Protein AF-A0A1S1WTJ5-F1 (afdb_monomer_lite)

Foldseek 3Di:
DDDDDQKDFDFDPPPDDTDGQWMFHDDPNHTDIHHNDDDDDPDDDDDPDDDDPPDDDDPDDDDPDDQAADPVRDRDDDCVPPPDPDDPDDDDDPDDDDPDDFDDDPPHGDDDDPPDPDPDDPPDDDPDDDDPDDFPKDKDKDKDWDAFWDAWDKDKDKDFAQAWAKKKKKKAWPAQDQFKWKDKPPDIDGHRRMDIDIDGDHHRDIMIIIMTGHTDGDGTMMMIIIMGTHDPPPDPPPPPPPDDDDDDDDDDDDDDDDDDDDDDDDDDDDDDDDDDDDDDDDDDDDDDDD

Radius of gyration: 43.59 Å; chains: 1; bounding box: 89×91×109 Å

Structure (mmCIF, N/CA/C/O backbone):
data_AF-A0A1S1WTJ5-F1
#
_entry.id   AF-A0A1S1WTJ5-F1
#
loop_
_atom_site.group_PDB
_atom_site.id
_atom_site.type_symbol
_atom_site.label_atom_id
_atom_site.label_alt_id
_atom_site.label_comp_id
_atom_site.label_asym_id
_atom_site.label_entity_id
_atom_site.label_seq_id
_atom_site.pdbx_PDB_ins_code
_atom_site.Cartn_x
_atom_site.Cartn_y
_atom_site.Cartn_z
_atom_site.occupancy
_atom_site.B_iso_or_equiv
_atom_site.auth_seq_id
_atom_site.auth_comp_id
_atom_site.auth_asym_id
_atom_site.auth_atom_id
_atom_site.pdbx_PDB_model_num
ATOM 1 N N . MET A 1 1 ? -40.807 13.792 55.317 1.00 52.91 1 MET A N 1
ATOM 2 C CA . MET A 1 1 ? -39.986 14.776 56.053 1.00 52.91 1 MET A CA 1
ATOM 3 C C . MET A 1 1 ? -38.545 14.623 55.588 1.00 52.91 1 MET A C 1
ATOM 5 O O . MET A 1 1 ? -38.101 13.482 55.536 1.00 52.91 1 MET A O 1
ATOM 9 N N . PRO A 1 2 ? -37.847 15.694 55.179 1.00 70.06 2 PRO A N 1
ATOM 10 C CA . PRO A 1 2 ? -36.419 15.623 54.869 1.00 70.06 2 PRO A CA 1
ATOM 11 C C . PRO A 1 2 ? -35.586 15.535 56.159 1.00 70.06 2 PRO A C 1
ATOM 13 O O . PRO A 1 2 ? -35.936 16.155 57.161 1.00 70.06 2 PRO A O 1
ATOM 16 N N . VAL A 1 3 ? -34.492 14.772 56.127 1.00 75.44 3 VAL A N 1
ATOM 17 C CA . VAL A 1 3 ? -33.479 14.714 57.195 1.00 75.44 3 VAL A CA 1
ATOM 18 C C . VAL A 1 3 ? -32.311 15.607 56.778 1.00 75.44 3 VAL A C 1
ATOM 20 O O . VAL A 1 3 ? -31.810 15.466 55.663 1.00 75.44 3 VAL A O 1
ATOM 23 N N . LEU A 1 4 ? -31.893 16.528 57.649 1.00 81.88 4 LEU A N 1
ATOM 24 C CA . LEU A 1 4 ? -30.728 17.392 57.442 1.00 81.88 4 LEU A CA 1
ATOM 25 C C . LEU A 1 4 ? -29.574 16.872 58.306 1.00 81.88 4 LEU A C 1
ATOM 27 O O . LEU A 1 4 ? -29.725 16.755 59.519 1.00 81.88 4 LEU A O 1
ATOM 31 N N . ALA A 1 5 ? -28.442 16.552 57.685 1.00 81.19 5 ALA A N 1
ATOM 32 C CA . ALA A 1 5 ? -27.238 16.097 58.371 1.00 81.19 5 ALA A CA 1
ATOM 33 C C . ALA A 1 5 ? -25.992 16.624 57.647 1.00 81.19 5 ALA A C 1
ATOM 35 O O . ALA A 1 5 ? -25.985 16.702 56.417 1.00 81.19 5 ALA A O 1
ATOM 36 N N . ASP A 1 6 ? -24.937 16.940 58.401 1.00 83.06 6 ASP A N 1
ATOM 37 C CA . ASP A 1 6 ? -23.637 17.343 57.840 1.00 83.06 6 ASP A CA 1
ATOM 38 C C . ASP A 1 6 ? -22.901 16.167 57.177 1.00 83.06 6 ASP A C 1
ATOM 40 O O . ASP A 1 6 ? -22.135 16.339 56.227 1.00 83.06 6 ASP A O 1
ATOM 44 N N . SER A 1 7 ? -23.150 14.952 57.668 1.00 85.69 7 SER A N 1
ATOM 45 C CA . SER A 1 7 ? -22.631 13.702 57.126 1.00 85.69 7 SER A CA 1
ATOM 46 C C . SER A 1 7 ? -23.661 12.601 57.347 1.00 85.69 7 SER A C 1
ATOM 48 O O . SER A 1 7 ? -24.168 12.435 58.458 1.00 85.69 7 SER A O 1
ATOM 50 N N . PHE A 1 8 ? -23.970 11.849 56.294 1.00 87.81 8 PHE A N 1
ATOM 51 C CA . PHE A 1 8 ? -24.779 10.638 56.382 1.00 87.81 8 PHE A CA 1
ATOM 52 C C . PHE A 1 8 ? -23.880 9.434 56.131 1.00 87.81 8 PHE A C 1
ATOM 54 O O . PHE A 1 8 ? -23.245 9.350 55.082 1.00 87.81 8 PHE A O 1
ATOM 61 N N . GLN A 1 9 ? -23.811 8.513 57.088 1.00 89.06 9 GLN A N 1
ATOM 62 C CA . GLN A 1 9 ? -22.938 7.344 57.033 1.00 89.06 9 GLN A CA 1
ATOM 63 C C . GLN A 1 9 ? -23.737 6.084 57.344 1.00 89.06 9 GLN A C 1
ATOM 65 O O . GLN A 1 9 ? -24.544 6.066 58.272 1.00 89.06 9 GLN A O 1
ATOM 70 N N . VAL A 1 10 ? -23.493 5.029 56.572 1.00 88.62 10 VAL A N 1
ATOM 71 C CA . VAL A 1 10 ? -24.046 3.693 56.807 1.00 88.62 10 VAL A CA 1
ATOM 72 C C . VAL A 1 10 ? -22.875 2.746 57.017 1.00 88.62 10 VAL A C 1
ATOM 74 O O . VAL A 1 10 ? -22.011 2.628 56.149 1.00 88.62 10 VAL A O 1
ATOM 77 N N . ALA A 1 11 ? -22.843 2.090 58.172 1.00 87.06 11 ALA A N 1
ATOM 78 C CA . ALA A 1 11 ? -21.857 1.074 58.519 1.00 87.06 11 ALA A CA 1
ATOM 79 C C . ALA A 1 11 ? -22.555 -0.277 58.701 1.00 87.06 11 ALA A C 1
ATOM 81 O O . ALA A 1 11 ? -23.713 -0.332 59.125 1.00 87.06 11 ALA A O 1
ATOM 82 N N . LEU A 1 12 ? -21.859 -1.363 58.370 1.00 83.75 12 LEU A N 1
ATOM 83 C CA . LEU A 1 12 ? -22.356 -2.708 58.638 1.00 83.75 12 LEU A CA 1
ATOM 84 C C . LEU A 1 12 ? -22.110 -3.053 60.116 1.00 83.75 12 LEU A C 1
ATOM 86 O O . LEU A 1 12 ? -21.080 -2.664 60.664 1.00 83.75 12 LEU A O 1
ATOM 90 N N . PRO A 1 13 ? -23.031 -3.768 60.780 1.00 74.00 13 PRO A N 1
ATOM 91 C CA . PRO A 1 13 ? -22.809 -4.241 62.139 1.00 74.00 13 PRO A CA 1
ATOM 92 C C . PRO A 1 13 ? -21.797 -5.396 62.114 1.00 74.00 13 PRO A C 1
ATOM 94 O O . PRO A 1 13 ? -22.169 -6.548 61.907 1.00 74.00 13 PRO A O 1
ATOM 97 N N . ASP A 1 14 ? -20.515 -5.085 62.291 1.00 69.19 14 ASP A N 1
ATOM 98 C CA . ASP A 1 14 ? -19.400 -6.044 62.241 1.00 69.19 14 ASP A CA 1
ATOM 99 C C . ASP A 1 14 ? -18.704 -6.262 63.603 1.00 69.19 14 ASP A C 1
ATOM 101 O O . ASP A 1 14 ? -17.763 -7.049 63.701 1.00 69.19 14 ASP A O 1
ATOM 105 N N . GLY A 1 15 ? -19.185 -5.617 64.673 1.00 65.44 15 GLY A N 1
ATOM 106 C CA . GLY A 1 15 ? -18.628 -5.718 66.023 1.00 65.44 15 GLY A CA 1
ATOM 107 C C . GLY A 1 15 ? -18.252 -4.356 66.603 1.00 65.44 15 GLY A C 1
ATOM 108 O O . GLY A 1 15 ? -18.968 -3.376 66.422 1.00 65.44 15 GLY A O 1
ATOM 109 N N . THR A 1 16 ? -17.155 -4.292 67.362 1.00 63.38 16 THR A N 1
ATOM 110 C CA . THR A 1 16 ? -16.832 -3.159 68.250 1.00 63.38 16 THR A CA 1
ATOM 111 C C . THR A 1 16 ? -16.297 -1.900 67.552 1.00 63.38 16 THR A C 1
ATOM 113 O O . THR A 1 16 ? -16.107 -0.906 68.243 1.00 63.38 16 THR A O 1
ATOM 116 N N . ASN A 1 17 ? -16.068 -1.901 66.229 1.00 72.62 17 ASN A N 1
ATOM 117 C CA . ASN A 1 17 ? -15.549 -0.744 65.473 1.00 72.62 17 ASN A CA 1
ATOM 118 C C . ASN A 1 17 ? -16.113 -0.662 64.033 1.00 72.62 17 ASN A C 1
ATOM 120 O O . ASN A 1 17 ? -15.351 -0.792 63.070 1.00 72.62 17 ASN A O 1
ATOM 124 N N . PRO A 1 18 ? -17.426 -0.429 63.869 1.00 71.88 18 PRO A N 1
ATOM 125 C CA . PRO A 1 18 ? -18.066 -0.405 62.560 1.00 71.88 18 PRO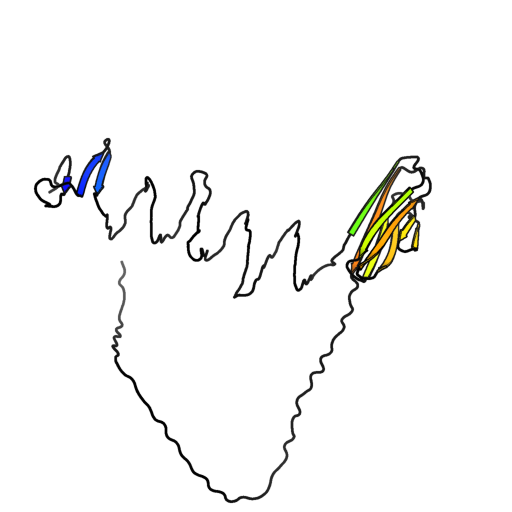 A CA 1
ATOM 126 C C . PRO A 1 18 ? -17.538 0.740 61.689 1.00 71.88 18 PRO A C 1
ATOM 128 O O . PRO A 1 18 ? -17.594 1.915 62.062 1.00 71.88 18 PRO A O 1
ATOM 131 N N . LYS A 1 19 ? -17.025 0.393 60.503 1.00 83.69 19 LYS A N 1
ATOM 132 C CA . LYS A 1 19 ? -16.558 1.355 59.494 1.00 83.69 19 LYS A CA 1
ATOM 133 C C . LYS A 1 19 ? -17.683 1.709 58.511 1.00 83.69 19 LYS A C 1
ATOM 135 O O . LYS A 1 19 ? -18.398 0.809 58.065 1.00 83.69 19 LYS A O 1
ATOM 140 N N . PRO A 1 20 ? -17.850 2.991 58.131 1.00 85.94 20 PRO A N 1
ATOM 141 C CA . PRO A 1 20 ? -18.819 3.371 57.107 1.00 85.94 20 PRO A CA 1
ATOM 142 C C . PRO A 1 20 ? -18.480 2.740 55.752 1.00 85.94 20 PRO A C 1
ATOM 144 O O . PRO A 1 20 ? -17.417 3.006 55.201 1.00 85.94 20 PRO A O 1
ATOM 147 N N . VAL A 1 21 ? -19.406 1.961 55.193 1.00 89.88 21 VAL A N 1
ATOM 148 C CA . VAL A 1 21 ? -19.303 1.395 53.833 1.00 89.88 21 VAL A CA 1
ATOM 149 C C . VAL A 1 21 ? -19.923 2.309 52.777 1.00 89.88 21 VAL A C 1
ATOM 151 O O . VAL A 1 21 ? -19.621 2.206 51.591 1.00 89.88 21 VAL A O 1
ATOM 154 N N . PHE A 1 22 ? -20.783 3.232 53.211 1.00 92.19 22 PHE A N 1
ATOM 155 C CA . PHE A 1 22 ? -21.378 4.274 52.387 1.00 92.19 22 PHE A CA 1
ATOM 156 C C . PHE A 1 22 ? -21.375 5.590 53.158 1.00 92.19 22 PHE A C 1
ATOM 158 O O . PHE A 1 22 ? -21.746 5.631 54.334 1.00 92.19 22 PHE A O 1
ATOM 165 N N . SER A 1 23 ? -20.980 6.675 52.499 1.00 92.56 23 SER A N 1
ATOM 166 C CA . SER A 1 23 ? -21.016 8.012 53.087 1.00 92.56 23 SER A CA 1
ATOM 167 C C . SER A 1 23 ? -21.455 9.065 52.081 1.00 92.56 23 SER A C 1
ATOM 169 O O . SER A 1 23 ? -21.086 9.008 50.912 1.00 92.56 23 SER A O 1
ATOM 171 N N . VAL A 1 24 ? -22.220 10.048 52.551 1.00 92.38 24 VAL A N 1
ATOM 172 C CA . VAL A 1 24 ? -22.539 11.284 51.832 1.00 92.38 24 VAL A CA 1
ATOM 173 C C . VAL A 1 24 ? -22.050 12.443 52.688 1.00 92.38 24 VAL A C 1
ATOM 175 O O . VAL A 1 24 ? -22.527 12.637 53.806 1.00 92.38 24 VAL A O 1
ATOM 178 N N . THR A 1 25 ? -21.068 13.187 52.185 1.00 92.00 25 THR A N 1
ATOM 179 C CA . THR A 1 25 ? -20.398 14.272 52.919 1.00 92.00 25 THR A CA 1
ATOM 180 C C . THR A 1 25 ? -19.871 15.342 51.953 1.00 92.00 25 THR A C 1
ATOM 182 O O . THR A 1 25 ? -20.251 15.368 50.781 1.00 92.00 25 THR A O 1
ATOM 185 N N . ARG A 1 26 ? -19.002 16.245 52.419 1.00 90.19 26 ARG A N 1
ATOM 186 C CA . ARG A 1 26 ? -18.234 17.165 51.575 1.00 90.19 26 ARG A CA 1
ATOM 187 C C . ARG A 1 26 ? -16.745 16.835 51.639 1.00 90.19 26 ARG A C 1
ATOM 189 O O . ARG A 1 26 ? -16.173 16.790 52.720 1.00 90.19 26 ARG A O 1
ATOM 196 N N . ILE A 1 27 ? -16.104 16.690 50.483 1.00 83.25 27 ILE A N 1
ATOM 197 C CA . ILE A 1 27 ? -14.647 16.568 50.347 1.00 83.25 27 ILE A CA 1
ATOM 198 C C . ILE A 1 27 ? -14.151 17.840 49.664 1.00 83.25 27 ILE A C 1
ATOM 200 O O . ILE A 1 27 ? -14.604 18.175 48.571 1.00 83.25 27 ILE A O 1
ATOM 204 N N . ASN A 1 28 ? -13.254 18.585 50.318 1.00 86.25 28 ASN A N 1
ATOM 205 C CA . ASN A 1 28 ? -12.735 19.867 49.818 1.00 86.25 28 ASN A CA 1
ATOM 206 C C . ASN A 1 28 ? -13.849 20.856 49.407 1.00 86.25 28 ASN A C 1
ATOM 208 O O . ASN A 1 28 ? -13.779 21.513 48.370 1.00 86.25 28 ASN A O 1
ATOM 212 N N . GLY A 1 29 ? -14.924 20.918 50.203 1.00 88.06 29 GLY A N 1
ATOM 213 C CA . GLY A 1 29 ? -16.081 21.786 49.955 1.00 88.06 29 GLY A CA 1
ATOM 214 C C . GLY A 1 29 ? -17.057 21.293 48.877 1.00 88.06 29 GLY A C 1
ATOM 215 O O . GLY A 1 29 ? -18.101 21.915 48.695 1.00 88.06 29 GLY A O 1
ATOM 216 N N . GLN A 1 30 ? -16.773 20.176 48.200 1.00 89.38 30 GLN A N 1
ATOM 217 C CA . GLN A 1 30 ? -17.641 19.587 47.176 1.00 89.38 30 GLN A CA 1
ATOM 218 C C . GLN A 1 30 ? -18.440 18.408 47.744 1.00 89.38 30 GLN A C 1
ATOM 220 O O . GLN A 1 30 ? -17.850 17.578 48.436 1.00 89.38 30 GLN A O 1
ATOM 225 N N . PRO A 1 31 ? -19.751 18.287 47.462 1.00 90.69 31 PRO A N 1
ATOM 226 C CA . PRO A 1 31 ? -20.519 17.096 47.813 1.00 90.69 31 PRO A CA 1
ATOM 227 C C . PRO A 1 31 ? -19.869 15.836 47.237 1.00 90.69 31 PRO A C 1
ATOM 229 O O . PRO A 1 31 ? -19.513 15.800 46.059 1.00 90.69 31 PRO A O 1
ATOM 232 N N . ALA A 1 32 ? -19.729 14.809 48.065 1.00 92.00 32 ALA A N 1
ATOM 233 C CA . ALA A 1 32 ? -19.081 13.562 47.705 1.00 92.00 32 ALA A CA 1
ATOM 234 C C . ALA A 1 32 ? -19.858 12.369 48.258 1.00 92.00 32 ALA A C 1
ATOM 236 O O . ALA A 1 32 ? -20.419 12.429 49.356 1.00 92.00 32 ALA A O 1
ATOM 237 N N . VAL A 1 33 ? -19.847 11.286 47.485 1.00 92.56 33 VAL A N 1
ATOM 238 C CA . VAL A 1 33 ? -20.348 9.977 47.895 1.00 92.56 33 VAL A CA 1
ATOM 239 C C . VAL A 1 33 ? -19.169 9.014 47.915 1.00 92.56 33 VAL A C 1
ATOM 241 O O . VAL A 1 33 ? -18.490 8.861 46.901 1.00 92.56 33 VAL A O 1
ATOM 244 N N . GLY A 1 34 ? -18.915 8.398 49.066 1.00 92.06 34 GLY A N 1
ATOM 245 C CA . GLY A 1 34 ? -17.906 7.355 49.228 1.00 92.06 34 GLY A CA 1
ATOM 246 C C . GLY A 1 34 ? -18.566 5.986 49.332 1.00 92.06 34 GLY A C 1
ATOM 247 O O . GLY A 1 34 ? -19.536 5.839 50.074 1.00 92.06 34 GLY A O 1
ATOM 248 N N . VAL A 1 35 ? -18.030 5.003 48.609 1.00 93.31 35 VAL A N 1
ATOM 249 C CA . VAL A 1 35 ? -18.425 3.591 48.687 1.00 93.31 35 VAL A CA 1
ATOM 250 C C . VAL A 1 35 ? -17.163 2.777 48.952 1.00 93.31 35 VAL A C 1
ATOM 252 O O . VAL A 1 35 ? -16.249 2.793 48.130 1.00 93.31 35 VAL A O 1
ATOM 255 N N . ASP A 1 36 ? -17.106 2.093 50.091 1.00 90.88 36 ASP A N 1
ATOM 256 C CA . ASP A 1 36 ? -16.046 1.132 50.416 1.00 90.88 36 ASP A CA 1
ATOM 257 C C . ASP A 1 36 ? -16.534 -0.271 50.038 1.00 90.88 36 ASP A C 1
ATOM 259 O O . ASP A 1 36 ? -17.119 -0.999 50.843 1.00 90.88 36 ASP A O 1
ATOM 263 N N . GLY A 1 37 ? -16.425 -0.588 48.746 1.00 87.94 37 GLY A N 1
ATOM 264 C CA . GLY A 1 37 ? -16.935 -1.826 48.167 1.00 87.94 37 GLY A CA 1
ATOM 265 C C . GLY A 1 37 ? -17.381 -1.672 46.714 1.00 87.94 37 GLY A C 1
ATOM 266 O O . GLY A 1 37 ? -16.955 -0.773 45.992 1.00 87.94 37 GLY A O 1
ATOM 267 N N . SER A 1 38 ? -18.251 -2.581 46.273 1.00 91.69 38 SER A N 1
ATOM 268 C CA . SER A 1 38 ? -18.794 -2.569 44.911 1.00 91.69 38 SER A CA 1
ATOM 269 C C . SER A 1 38 ? -20.001 -1.638 44.790 1.00 91.69 38 SER A C 1
ATOM 271 O O . SER A 1 38 ? -20.918 -1.690 45.607 1.00 91.69 38 SER A O 1
ATOM 273 N N . LEU A 1 39 ? -20.045 -0.845 43.718 1.00 91.19 39 LEU A N 1
ATOM 274 C CA . LEU A 1 39 ? -21.250 -0.137 43.293 1.00 91.19 39 LEU A CA 1
ATOM 275 C C . LEU A 1 39 ? -22.006 -0.996 42.275 1.00 91.19 39 LEU A C 1
ATOM 277 O O . LEU A 1 39 ? -21.506 -1.245 41.181 1.00 91.19 39 LEU A O 1
ATOM 281 N N . ILE A 1 40 ? -23.227 -1.407 42.615 1.00 92.50 40 ILE A N 1
ATOM 282 C CA . ILE A 1 40 ? -24.152 -2.056 41.680 1.00 92.50 40 ILE A CA 1
ATOM 283 C C . ILE A 1 40 ? -25.225 -1.033 41.316 1.00 92.50 40 ILE A C 1
ATOM 285 O O . ILE A 1 40 ? -25.930 -0.535 42.191 1.00 92.50 40 ILE A O 1
ATOM 289 N N . ALA A 1 41 ? -25.350 -0.719 40.029 1.00 91.00 41 ALA A N 1
ATOM 290 C CA . ALA A 1 41 ? -26.376 0.182 39.521 1.00 91.00 41 ALA A CA 1
ATOM 291 C C . ALA A 1 41 ? -27.247 -0.547 38.495 1.00 91.00 41 ALA A C 1
ATOM 293 O O . ALA A 1 41 ? -26.795 -0.847 37.392 1.00 91.00 41 ALA A O 1
ATOM 294 N N . ASP A 1 42 ? -28.504 -0.804 38.856 1.00 93.12 42 ASP A N 1
ATOM 295 C CA . ASP A 1 42 ? -29.537 -1.325 37.953 1.00 93.12 42 ASP A CA 1
ATOM 296 C C . ASP A 1 42 ? -30.313 -0.154 37.327 1.00 93.12 42 ASP A C 1
ATOM 298 O O . ASP A 1 42 ? -31.468 0.130 37.644 1.00 93.12 42 ASP A O 1
ATOM 302 N N . GLY A 1 43 ? -29.599 0.647 36.537 1.00 89.88 43 GLY A N 1
ATOM 303 C CA . GLY A 1 43 ? -30.112 1.889 35.971 1.00 89.88 43 GLY A CA 1
ATOM 304 C C . GLY A 1 43 ? -29.021 2.729 35.315 1.00 89.88 43 GLY A C 1
ATOM 305 O O . GLY A 1 43 ? -27.927 2.252 35.018 1.00 89.88 43 GLY A O 1
ATOM 306 N N . THR A 1 44 ? -29.316 4.005 35.076 1.00 91.00 44 THR A N 1
ATOM 307 C CA . THR A 1 44 ? -28.383 4.915 34.400 1.00 91.00 44 THR A CA 1
ATOM 308 C C . THR A 1 44 ? -27.515 5.663 35.407 1.00 91.00 44 THR A C 1
ATOM 310 O O . THR A 1 44 ? -28.031 6.401 36.244 1.00 91.00 44 THR A O 1
ATOM 313 N N . ILE A 1 45 ? -26.194 5.569 35.258 1.00 91.19 45 ILE A N 1
ATOM 314 C CA . ILE A 1 45 ? -25.245 6.508 35.870 1.00 91.19 45 ILE A CA 1
ATOM 315 C C . ILE A 1 45 ? -24.916 7.583 34.830 1.00 91.19 45 ILE A C 1
ATOM 317 O O . ILE A 1 45 ? -24.462 7.268 33.731 1.00 91.19 45 ILE A O 1
ATOM 321 N N . VAL A 1 46 ? -25.135 8.857 35.162 1.00 90.56 46 VAL A N 1
ATOM 322 C CA . VAL A 1 46 ? -24.802 9.993 34.289 1.00 90.56 46 VAL A CA 1
ATOM 323 C C . VAL A 1 46 ? -23.725 10.836 34.957 1.00 90.56 46 VAL A C 1
ATOM 325 O O . VAL A 1 46 ? -23.894 11.299 36.082 1.00 90.56 46 VAL A O 1
ATOM 328 N N . GLY A 1 47 ? -22.622 11.069 34.252 1.00 89.19 47 GLY A N 1
ATOM 329 C CA . GLY A 1 47 ? -21.519 11.896 34.728 1.00 89.19 47 GLY A CA 1
ATOM 330 C C . GLY A 1 47 ? -20.791 12.570 33.572 1.00 89.19 47 GLY A C 1
ATOM 331 O O . GLY A 1 47 ? -20.866 12.126 32.430 1.00 89.19 47 GLY A O 1
ATOM 332 N N . ARG A 1 48 ? -20.080 13.665 33.863 1.00 91.88 48 ARG A N 1
ATOM 333 C CA . ARG A 1 48 ? -19.268 14.373 32.855 1.00 91.88 48 ARG A CA 1
ATOM 334 C C . ARG A 1 48 ? -17.925 13.694 32.603 1.00 91.88 48 ARG A C 1
ATOM 336 O O . ARG A 1 48 ? -17.384 13.802 31.509 1.00 91.88 48 ARG A O 1
ATOM 343 N N . ARG A 1 49 ? -17.352 13.076 33.637 1.00 88.81 49 ARG A N 1
ATOM 344 C CA . ARG A 1 49 ? -16.022 12.463 33.615 1.00 88.81 49 ARG A CA 1
ATOM 345 C C . ARG A 1 49 ? -16.001 11.270 34.557 1.00 88.81 49 ARG A C 1
ATOM 347 O O . ARG A 1 49 ? -16.525 11.362 35.663 1.00 88.81 49 ARG A O 1
ATOM 354 N N . VAL A 1 50 ? -15.343 10.207 34.118 1.00 88.31 50 VAL A N 1
ATOM 355 C CA . VAL A 1 50 ? -14.879 9.107 34.963 1.00 88.31 50 VAL A CA 1
ATOM 356 C C . VAL A 1 50 ? -13.359 9.170 34.914 1.00 88.31 50 VAL A C 1
ATOM 358 O O . VAL A 1 50 ? -12.787 9.270 33.830 1.00 88.31 50 VAL A O 1
ATOM 361 N N . ILE A 1 51 ? -12.718 9.212 36.076 1.00 87.62 51 ILE A N 1
ATOM 362 C CA . ILE A 1 51 ? -11.263 9.297 36.202 1.00 87.62 51 ILE A CA 1
ATOM 363 C C . ILE A 1 51 ? -10.848 8.122 37.077 1.00 87.62 51 ILE A C 1
ATOM 365 O O . ILE A 1 51 ? -11.299 8.028 38.216 1.00 87.62 51 ILE A O 1
ATOM 369 N N . ALA A 1 52 ? -10.022 7.235 36.534 1.00 87.56 52 ALA A N 1
ATOM 370 C CA . ALA A 1 52 ? -9.350 6.185 37.287 1.00 87.56 52 ALA A CA 1
ATOM 371 C C . ALA A 1 52 ? -7.882 6.585 37.473 1.00 87.56 52 ALA A C 1
ATOM 373 O O . ALA A 1 52 ? -7.309 7.205 36.578 1.00 87.56 52 ALA A O 1
ATOM 374 N N . LEU A 1 53 ? -7.301 6.271 38.634 1.00 86.50 53 LEU A N 1
ATOM 375 C CA . LEU A 1 53 ? -5.891 6.567 38.916 1.00 86.50 53 LEU A CA 1
ATOM 376 C C . LEU A 1 53 ? -4.959 5.656 38.114 1.00 86.50 53 LEU A C 1
ATOM 378 O O . LEU A 1 53 ? -4.009 6.150 37.517 1.00 86.50 53 LEU A O 1
ATOM 382 N N . ASP A 1 54 ? -5.285 4.363 38.054 1.00 88.38 54 ASP A N 1
ATOM 383 C CA . ASP A 1 54 ? -4.444 3.365 37.391 1.00 88.38 54 ASP A CA 1
ATOM 384 C C . ASP A 1 54 ? -5.078 2.860 36.091 1.00 88.38 54 ASP A C 1
ATOM 386 O O . ASP A 1 54 ? -4.536 3.050 35.005 1.00 88.38 54 ASP A O 1
ATOM 390 N N . SER A 1 55 ? -6.246 2.216 36.174 1.00 87.56 55 SER A N 1
ATOM 391 C CA . SER A 1 55 ? -6.905 1.620 35.008 1.00 87.56 55 SER A CA 1
ATOM 392 C C . SER A 1 55 ? -8.415 1.472 35.193 1.00 87.56 55 SER A C 1
ATOM 394 O O . SER A 1 55 ? -8.939 1.524 36.306 1.00 87.56 55 SER A O 1
ATOM 396 N N . ILE A 1 56 ? -9.118 1.299 34.072 1.00 88.94 56 ILE A N 1
ATOM 397 C CA . ILE A 1 56 ? -10.501 0.821 34.031 1.00 88.94 56 ILE A CA 1
ATOM 398 C C . ILE A 1 56 ? -10.454 -0.558 33.381 1.00 88.94 56 ILE A C 1
ATOM 400 O O . ILE A 1 56 ? -10.222 -0.654 32.176 1.00 88.94 56 ILE A O 1
ATOM 404 N N . ASP A 1 57 ? -10.677 -1.605 34.170 1.00 88.88 57 ASP A N 1
ATOM 405 C CA . ASP A 1 57 ? -10.902 -2.952 33.651 1.00 88.88 57 ASP A CA 1
ATOM 406 C C . ASP A 1 57 ? -12.400 -3.140 33.393 1.00 88.88 57 ASP A C 1
ATOM 408 O O . ASP A 1 57 ? -13.237 -2.979 34.286 1.00 88.88 57 ASP A O 1
ATOM 412 N N . ALA A 1 58 ? -12.747 -3.424 32.143 1.00 86.00 58 ALA A N 1
ATOM 413 C CA . ALA A 1 58 ? -14.118 -3.632 31.719 1.00 86.00 58 ALA A CA 1
ATOM 414 C C . ALA A 1 58 ? -14.191 -4.870 30.830 1.00 86.00 58 ALA A C 1
ATOM 416 O O . ALA A 1 58 ? -13.679 -4.873 29.712 1.00 86.00 58 ALA A O 1
ATOM 417 N N . GLY A 1 59 ? -14.925 -5.892 31.284 1.00 84.75 59 GLY A N 1
ATOM 418 C CA . GLY A 1 59 ? -15.157 -7.098 30.484 1.00 84.75 59 GLY A CA 1
ATOM 419 C C . GLY A 1 59 ? -15.895 -6.820 29.166 1.00 84.75 59 GLY A C 1
ATOM 420 O O . GLY A 1 59 ? -15.685 -7.523 28.180 1.00 84.75 59 GLY A O 1
ATOM 421 N N . GLN A 1 60 ? -16.746 -5.785 29.120 1.00 87.00 60 GLN A N 1
ATOM 422 C CA . GLN A 1 60 ? -17.406 -5.334 27.893 1.00 87.00 60 GLN A CA 1
ATOM 423 C C . GLN A 1 60 ? -17.807 -3.854 27.971 1.00 87.00 60 GLN A C 1
ATOM 425 O O . GLN A 1 60 ? -18.449 -3.424 28.926 1.00 87.00 60 GLN A O 1
ATOM 430 N N . ILE A 1 61 ? -17.522 -3.093 26.908 1.00 89.06 61 ILE A N 1
ATOM 431 C CA . ILE A 1 61 ? -18.068 -1.747 26.680 1.00 89.06 61 ILE A CA 1
ATOM 432 C C . ILE A 1 61 ? -18.984 -1.813 25.455 1.00 89.06 61 ILE A C 1
ATOM 434 O O . ILE A 1 61 ? -18.516 -1.960 24.327 1.00 89.06 61 ILE A O 1
ATOM 438 N N . ASN A 1 62 ? -20.298 -1.709 25.660 1.00 88.88 62 ASN A N 1
ATOM 439 C CA . ASN A 1 62 ? -21.275 -1.649 24.572 1.00 88.88 62 ASN A CA 1
ATOM 440 C C . ASN A 1 62 ? -21.714 -0.196 24.358 1.00 88.88 62 ASN A C 1
ATOM 442 O O . ASN A 1 62 ? -22.494 0.347 25.139 1.00 88.88 62 ASN A O 1
ATOM 446 N N . SER A 1 63 ? -21.190 0.439 23.310 1.00 86.75 63 SER A N 1
ATOM 447 C CA . SER A 1 63 ? -21.473 1.837 22.992 1.00 86.75 63 SER A CA 1
ATOM 448 C C . SER A 1 63 ? -21.897 2.017 21.535 1.00 86.75 63 SER A C 1
ATOM 450 O O . SER A 1 63 ? -21.425 1.313 20.646 1.00 86.75 63 SER A O 1
ATOM 452 N N . ARG A 1 64 ? -22.748 3.022 21.276 1.00 87.50 64 ARG A N 1
ATOM 453 C CA . ARG A 1 64 ? -23.039 3.510 19.913 1.00 87.50 64 ARG A CA 1
ATOM 454 C C . ARG A 1 64 ? -21.886 4.327 19.321 1.00 87.50 64 ARG A C 1
ATOM 456 O O . ARG A 1 64 ? -21.793 4.446 18.105 1.00 87.50 64 ARG A O 1
ATOM 463 N N . GLY A 1 65 ? -21.038 4.899 20.174 1.00 83.38 65 GLY A N 1
ATOM 464 C CA . GLY A 1 65 ? -19.870 5.682 19.788 1.00 83.38 65 GLY A CA 1
ATOM 465 C C . GLY A 1 65 ? -18.796 5.601 20.866 1.00 83.38 65 GLY A C 1
ATOM 466 O O . GLY A 1 65 ? -19.056 5.876 22.036 1.00 83.38 65 GLY A O 1
ATOM 467 N N . LEU A 1 66 ? -17.591 5.199 20.483 1.00 87.69 66 LEU A N 1
ATOM 468 C CA . LEU A 1 66 ? -16.447 5.107 21.378 1.00 87.69 66 LEU A CA 1
ATOM 469 C C . LEU A 1 66 ? -15.265 5.804 20.714 1.00 87.69 66 LEU A C 1
ATOM 471 O O . LEU A 1 66 ? -14.887 5.461 19.597 1.00 87.69 66 LEU A O 1
ATOM 475 N N . THR A 1 67 ? -14.696 6.779 21.414 1.00 84.94 67 THR A N 1
ATOM 476 C CA . THR A 1 67 ? -13.482 7.473 20.991 1.00 84.94 67 THR A CA 1
ATOM 477 C C . THR A 1 67 ? -12.404 7.170 22.016 1.00 84.94 67 THR A C 1
ATOM 479 O O . THR A 1 67 ? -12.500 7.628 23.151 1.00 84.94 67 THR A O 1
ATOM 482 N N . ILE A 1 68 ? -11.395 6.400 21.617 1.00 87.00 68 ILE A N 1
ATOM 483 C CA . ILE A 1 68 ? -10.210 6.111 22.431 1.00 87.00 68 ILE A CA 1
ATOM 484 C C . ILE A 1 68 ? -9.081 6.962 21.876 1.00 87.00 68 ILE A C 1
ATOM 486 O O . ILE A 1 68 ? -8.784 6.879 20.686 1.00 87.00 68 ILE A O 1
ATOM 490 N N . ARG A 1 69 ? -8.497 7.813 22.714 1.00 85.62 69 ARG A N 1
ATOM 491 C CA . ARG A 1 69 ? -7.359 8.654 22.351 1.00 85.62 69 ARG A CA 1
ATOM 492 C C . ARG A 1 69 ? -6.418 8.774 23.534 1.00 85.62 69 ARG A C 1
ATOM 494 O O . ARG A 1 69 ? -6.878 8.825 24.673 1.00 85.62 69 ARG A O 1
ATOM 501 N N . ASP A 1 70 ? -5.131 8.857 23.248 1.00 84.12 70 ASP A N 1
ATOM 502 C CA . ASP A 1 70 ? -4.149 9.336 24.209 1.00 84.12 70 ASP A CA 1
ATOM 503 C C . ASP A 1 70 ? -4.214 10.872 24.349 1.00 84.12 70 ASP A C 1
ATOM 505 O O . ASP A 1 70 ? -5.037 11.555 23.727 1.00 84.12 70 ASP A O 1
ATOM 509 N N . GLN A 1 71 ? -3.330 11.434 25.175 1.00 80.31 71 GLN A N 1
ATOM 510 C CA . GLN A 1 71 ? -3.238 12.880 25.390 1.00 80.31 71 GLN A CA 1
ATOM 511 C C . GLN A 1 71 ? -2.822 13.659 24.127 1.00 80.31 71 GLN A C 1
ATOM 513 O O . GLN A 1 71 ? -3.168 14.833 23.998 1.00 80.31 71 GLN A O 1
ATOM 518 N N . ALA A 1 72 ? -2.113 13.018 23.194 1.00 83.44 72 ALA A N 1
ATOM 519 C CA . ALA A 1 72 ? -1.716 13.600 21.914 1.00 83.44 72 ALA A CA 1
ATOM 520 C C . ALA A 1 72 ? -2.828 13.512 20.849 1.00 83.44 72 ALA A C 1
ATOM 522 O O . ALA A 1 72 ? -2.704 14.097 19.774 1.00 83.44 72 ALA A O 1
ATOM 523 N N . GLY A 1 73 ? -3.933 12.817 21.142 1.00 79.38 73 GLY A N 1
ATOM 524 C CA . GLY A 1 73 ? -5.053 12.614 20.228 1.00 79.38 73 GLY A CA 1
ATOM 525 C C . GLY A 1 73 ? -4.923 11.375 19.336 1.00 79.38 73 GLY A C 1
ATOM 526 O O . GLY A 1 73 ? -5.808 11.149 18.506 1.00 79.38 73 GLY A O 1
ATOM 527 N N . SER A 1 74 ? -3.875 10.567 19.515 1.00 78.81 74 SER A N 1
ATOM 528 C CA . SER A 1 74 ? -3.661 9.324 18.774 1.00 78.81 74 SER A CA 1
ATOM 529 C C . SER A 1 74 ? -4.558 8.221 19.316 1.00 78.81 74 SER A C 1
ATOM 531 O O . SER A 1 74 ? -4.743 8.080 20.524 1.00 78.81 74 SER A O 1
ATOM 533 N N . VAL A 1 75 ? -5.112 7.405 18.423 1.00 76.06 75 VAL A N 1
ATOM 534 C CA . VAL A 1 75 ? -5.863 6.209 18.816 1.00 76.06 75 VAL A CA 1
ATOM 535 C C . VAL A 1 75 ? -4.857 5.105 19.128 1.00 76.06 75 VAL A C 1
ATOM 537 O O . VAL A 1 75 ? -4.350 4.458 18.216 1.00 76.06 75 VAL A O 1
ATOM 540 N N . VAL A 1 76 ? -4.555 4.900 20.409 1.00 71.06 76 VAL A N 1
ATOM 541 C CA . VAL A 1 76 ? -3.696 3.803 20.869 1.00 71.06 76 VAL A CA 1
ATOM 542 C C . VAL A 1 76 ? -4.596 2.684 21.378 1.00 71.06 76 VAL A C 1
ATOM 544 O O . VAL A 1 76 ? -5.242 2.816 22.415 1.00 71.06 76 VAL A O 1
ATOM 547 N N . VAL A 1 77 ? -4.679 1.598 20.615 1.00 77.38 77 VAL A N 1
ATOM 548 C CA . VAL A 1 77 ? -5.344 0.362 21.035 1.00 77.38 77 VAL A CA 1
ATOM 549 C C . VAL A 1 77 ? -4.338 -0.762 20.856 1.00 77.38 77 VAL A C 1
ATOM 551 O O . VAL A 1 77 ? -4.046 -1.151 19.727 1.00 77.38 77 VAL A O 1
ATOM 554 N N . ASP A 1 78 ? -3.801 -1.262 21.964 1.00 75.69 78 ASP A N 1
ATOM 555 C CA . ASP A 1 78 ? -3.043 -2.507 21.959 1.00 75.69 78 ASP A CA 1
ATOM 556 C C . ASP A 1 78 ? -4.034 -3.677 22.007 1.00 75.69 78 ASP A C 1
ATOM 558 O O . ASP A 1 78 ? -4.845 -3.780 22.925 1.00 75.69 78 ASP A O 1
ATOM 562 N N . MET A 1 79 ? -4.008 -4.524 20.978 1.00 77.62 79 MET A N 1
ATOM 563 C CA . MET A 1 79 ? -4.834 -5.734 20.896 1.00 77.62 79 MET A CA 1
ATOM 564 C C . MET A 1 79 ? -4.016 -7.005 21.173 1.00 77.62 79 MET A C 1
ATOM 566 O O . MET A 1 79 ? -4.480 -8.112 20.889 1.00 77.62 79 MET A O 1
ATOM 570 N N . THR A 1 80 ? -2.797 -6.879 21.705 1.00 71.00 80 THR A N 1
ATOM 571 C CA . THR A 1 80 ? -1.949 -8.020 22.063 1.00 71.00 80 THR A CA 1
ATOM 572 C C . THR A 1 80 ? -2.667 -8.907 23.080 1.00 71.00 80 THR A C 1
ATOM 574 O O . THR A 1 80 ? -3.142 -8.448 24.113 1.00 71.00 80 THR A O 1
ATOM 577 N N . GLY A 1 81 ? -2.797 -10.200 22.771 1.00 65.12 81 GLY A N 1
ATOM 578 C CA . GLY A 1 81 ? -3.511 -11.162 23.620 1.00 65.12 81 GLY A CA 1
ATOM 579 C C . GLY A 1 81 ? -5.042 -11.139 23.493 1.00 65.12 81 GLY A C 1
ATOM 580 O O . GLY A 1 81 ? -5.698 -12.058 23.981 1.00 65.12 81 GLY A O 1
ATOM 581 N N . MET A 1 82 ? -5.631 -10.171 22.781 1.00 65.75 82 MET A N 1
ATOM 582 C CA . MET A 1 82 ? -7.053 -10.196 22.436 1.00 65.75 82 MET A CA 1
ATOM 583 C C . MET A 1 82 ? -7.254 -11.132 21.240 1.00 65.75 82 MET A C 1
ATOM 585 O O . MET A 1 82 ? -6.900 -10.802 20.109 1.00 65.75 82 MET A O 1
ATOM 589 N N . GLY A 1 83 ? -7.801 -12.327 21.478 1.00 51.25 83 GLY A N 1
ATOM 590 C CA . GLY A 1 83 ? -8.120 -13.291 20.422 1.00 51.25 83 GLY A CA 1
ATOM 591 C C . GLY A 1 83 ? -8.974 -12.654 19.316 1.00 51.25 83 GLY A C 1
ATOM 592 O O . GLY A 1 83 ? -10.168 -12.452 19.496 1.00 51.25 83 GLY A O 1
ATOM 593 N N . ALA A 1 84 ? -8.339 -12.341 18.183 1.00 55.59 84 ALA A N 1
ATOM 594 C CA . ALA A 1 84 ? -8.901 -11.698 16.992 1.00 55.59 84 ALA A CA 1
ATOM 595 C C . ALA A 1 84 ? -9.583 -10.327 17.221 1.00 55.59 84 ALA A C 1
ATOM 597 O O . ALA A 1 84 ? -10.807 -10.213 17.298 1.00 55.59 84 ALA A O 1
ATOM 598 N N . GLY A 1 85 ? -8.790 -9.250 17.189 1.00 66.69 85 GLY A N 1
ATOM 599 C CA . GLY A 1 85 ? -9.290 -7.892 16.958 1.00 66.69 85 GLY A CA 1
ATOM 600 C C . GLY A 1 85 ? -9.909 -7.764 15.563 1.00 66.69 85 GLY A C 1
ATOM 601 O O . GLY A 1 85 ? -9.204 -7.647 14.564 1.00 66.69 85 GLY A O 1
ATOM 602 N N . TYR A 1 86 ? -11.237 -7.831 15.468 1.00 72.62 86 TYR A N 1
ATOM 603 C CA . TYR A 1 86 ? -11.960 -7.760 14.198 1.00 72.62 86 TYR A CA 1
ATOM 604 C C . TYR A 1 86 ? -12.780 -6.471 14.101 1.00 72.62 86 TYR A C 1
ATOM 606 O O . TYR A 1 86 ? -13.708 -6.249 14.878 1.00 72.62 86 TYR A O 1
ATOM 614 N N . ILE A 1 87 ? -12.477 -5.632 13.107 1.00 78.06 87 ILE A N 1
ATOM 615 C CA . ILE A 1 87 ? -13.278 -4.448 12.778 1.00 78.06 87 ILE A CA 1
ATOM 616 C C . ILE A 1 87 ? -14.363 -4.866 11.780 1.00 78.06 87 ILE A C 1
ATOM 618 O O . ILE A 1 87 ? -14.099 -5.066 10.594 1.00 78.06 87 ILE A O 1
ATOM 622 N N . LYS A 1 88 ? -15.612 -4.977 12.249 1.00 75.25 88 LYS A N 1
ATOM 623 C CA . LYS A 1 88 ? -16.783 -5.099 11.367 1.00 75.25 88 LYS A CA 1
ATOM 624 C C . LYS A 1 88 ? -17.067 -3.742 10.721 1.00 75.25 88 LYS A C 1
ATOM 626 O O . LYS A 1 88 ? -17.736 -2.910 11.323 1.00 75.25 88 LYS A O 1
ATOM 631 N N . GLY A 1 89 ? -16.570 -3.515 9.505 1.00 77.38 89 GLY A N 1
ATOM 632 C CA . GLY A 1 89 ? -16.873 -2.305 8.734 1.00 77.38 89 GLY A CA 1
ATOM 633 C C . GLY A 1 89 ? -15.691 -1.770 7.931 1.00 77.38 89 GLY A C 1
ATOM 634 O O . GLY A 1 89 ? -14.851 -2.533 7.461 1.00 77.38 89 GLY A O 1
ATOM 635 N N . ARG A 1 90 ? -15.652 -0.445 7.746 1.00 80.69 90 ARG A N 1
ATOM 636 C CA . ARG A 1 90 ? -14.593 0.259 7.010 1.00 80.69 90 ARG A CA 1
ATOM 637 C C . ARG A 1 90 ? -13.511 0.751 7.970 1.00 80.69 90 ARG A C 1
ATOM 639 O O . ARG A 1 90 ? -13.810 1.533 8.868 1.00 80.69 90 ARG A O 1
ATOM 646 N N . LEU A 1 91 ? -12.264 0.360 7.720 1.00 86.69 91 LEU A N 1
ATOM 647 C CA . LEU A 1 91 ? -11.085 0.994 8.306 1.00 86.69 91 LEU A CA 1
ATOM 648 C C . LEU A 1 91 ? -10.677 2.184 7.422 1.00 86.69 91 LEU A C 1
ATOM 650 O O . LEU A 1 91 ? -10.348 1.994 6.254 1.00 86.69 91 LEU A O 1
ATOM 654 N N . THR A 1 92 ? -10.722 3.406 7.958 1.00 82.88 92 THR A N 1
ATOM 655 C CA . THR A 1 92 ? -10.225 4.617 7.282 1.00 82.88 92 THR A CA 1
ATOM 656 C C . THR A 1 92 ? -9.000 5.121 8.039 1.00 82.88 92 THR A C 1
ATOM 658 O O . THR A 1 92 ? -9.141 5.638 9.143 1.00 82.88 92 THR A O 1
ATOM 661 N N . VAL A 1 93 ? -7.811 4.959 7.457 1.00 83.88 93 VAL A N 1
ATOM 662 C CA . VAL A 1 93 ? -6.523 5.382 8.034 1.00 83.88 93 VAL A CA 1
ATOM 663 C C . VAL A 1 93 ? -5.638 5.999 6.952 1.00 83.88 93 VAL A C 1
ATOM 665 O O . VAL A 1 93 ? -5.827 5.711 5.773 1.00 83.88 93 VAL A O 1
ATOM 668 N N . GLY A 1 94 ? -4.687 6.851 7.347 1.00 85.06 94 GLY A N 1
ATOM 669 C CA . GLY A 1 94 ? -3.740 7.472 6.412 1.00 85.06 94 GLY A CA 1
ATOM 670 C C . GLY A 1 94 ? -2.637 6.522 5.937 1.00 85.06 94 GLY A C 1
ATOM 671 O O . GLY A 1 94 ? -2.241 6.575 4.779 1.00 85.06 94 GLY A O 1
ATOM 672 N N . GLN A 1 95 ? -2.170 5.630 6.812 1.00 84.62 95 GLN A N 1
ATOM 673 C CA . GLN A 1 95 ? -1.131 4.646 6.512 1.00 84.62 95 GLN A CA 1
ATOM 674 C C . GLN A 1 95 ? -1.410 3.348 7.273 1.00 84.62 95 GLN A C 1
ATOM 676 O O . GLN A 1 95 ? -1.911 3.375 8.397 1.00 84.62 95 GLN A O 1
ATOM 681 N N . ILE A 1 96 ? -1.071 2.221 6.649 1.00 87.94 96 ILE A N 1
ATOM 682 C CA . ILE A 1 96 ? -1.000 0.908 7.290 1.00 87.94 96 ILE A CA 1
ATOM 683 C C . ILE A 1 96 ? 0.457 0.463 7.187 1.00 87.94 96 ILE A C 1
ATOM 685 O O . ILE A 1 96 ? 0.951 0.263 6.080 1.00 87.94 96 ILE A O 1
ATOM 689 N N . ASP A 1 97 ? 1.132 0.337 8.327 1.00 85.44 97 ASP A N 1
ATOM 690 C CA . ASP A 1 97 ? 2.477 -0.231 8.430 1.00 85.44 97 ASP A CA 1
ATOM 691 C C . ASP A 1 97 ? 2.387 -1.582 9.146 1.00 85.44 97 ASP A C 1
ATOM 693 O O . ASP A 1 97 ? 1.731 -1.705 10.182 1.00 85.44 97 ASP A O 1
ATOM 697 N N . THR A 1 98 ? 2.923 -2.629 8.529 1.00 83.88 98 THR A N 1
ATOM 698 C CA . THR A 1 98 ? 2.651 -4.012 8.926 1.00 83.88 98 THR A CA 1
ATOM 699 C C . THR A 1 98 ? 3.651 -4.974 8.300 1.00 83.88 98 THR A C 1
ATOM 701 O O . THR A 1 98 ? 3.966 -4.894 7.115 1.00 83.88 98 THR A O 1
ATOM 704 N N . GLU A 1 99 ? 4.110 -5.935 9.098 1.00 84.38 99 GLU A N 1
ATOM 705 C CA . GLU A 1 99 ? 5.041 -6.979 8.664 1.00 84.38 99 GLU A CA 1
ATOM 706 C C . GLU A 1 99 ? 4.348 -8.101 7.863 1.00 84.38 99 GLU A C 1
ATOM 708 O O . GLU A 1 99 ? 4.993 -8.843 7.128 1.00 84.38 99 GLU A O 1
ATOM 713 N N . SER A 1 100 ? 3.026 -8.269 7.991 1.00 81.62 100 SER A N 1
ATOM 714 C CA . SER A 1 100 ? 2.305 -9.435 7.447 1.00 81.62 100 SER A CA 1
ATOM 715 C C . SER A 1 100 ? 0.854 -9.120 7.070 1.00 81.62 100 SER A C 1
ATOM 717 O O . SER A 1 100 ? -0.086 -9.793 7.503 1.00 81.62 100 SER A O 1
ATOM 719 N N . LEU A 1 101 ? 0.646 -8.099 6.232 1.00 86.50 101 LEU A N 1
ATOM 720 C CA . LEU A 1 101 ? -0.686 -7.798 5.702 1.00 86.50 101 LEU A CA 1
ATOM 721 C C . LEU A 1 101 ? -1.203 -8.938 4.826 1.00 86.50 101 LEU A C 1
ATOM 723 O O . LEU A 1 101 ? -0.717 -9.169 3.721 1.00 86.50 101 LEU A O 1
ATOM 727 N N . ARG A 1 102 ? -2.270 -9.594 5.280 1.00 80.50 102 ARG A N 1
ATOM 728 C CA . ARG A 1 102 ? -3.030 -10.552 4.477 1.00 80.50 102 ARG A CA 1
ATOM 729 C C . ARG A 1 102 ? -4.453 -10.046 4.283 1.00 80.50 102 ARG A C 1
ATOM 731 O O . ARG A 1 102 ? -5.246 -10.039 5.219 1.00 80.50 102 ARG A O 1
ATOM 738 N N . ILE A 1 103 ? -4.803 -9.686 3.050 1.00 83.69 103 ILE A N 1
ATOM 739 C CA . ILE A 1 103 ? -6.176 -9.313 2.685 1.00 83.69 103 ILE A CA 1
ATOM 740 C C . ILE A 1 103 ? -6.853 -10.534 2.067 1.00 83.69 103 ILE A C 1
ATOM 742 O O . ILE A 1 103 ? -6.349 -11.112 1.105 1.00 83.69 103 ILE A O 1
ATOM 746 N N . THR A 1 104 ? -7.976 -10.969 2.640 1.00 81.88 104 THR A N 1
ATOM 747 C CA . THR A 1 104 ? -8.744 -12.108 2.119 1.00 81.88 104 THR A CA 1
ATOM 748 C C . THR A 1 104 ? -10.204 -11.747 1.903 1.00 81.88 104 THR A C 1
ATOM 750 O O . THR A 1 104 ? -10.776 -10.940 2.634 1.00 81.88 104 THR A O 1
ATOM 753 N N . ARG A 1 105 ? -10.826 -12.389 0.916 1.00 80.25 105 ARG A N 1
ATOM 754 C CA . ARG A 1 105 ? -12.267 -12.363 0.682 1.00 80.25 105 ARG A CA 1
ATOM 755 C C . ARG A 1 105 ? -12.752 -13.800 0.543 1.00 80.25 105 ARG A C 1
ATOM 757 O O . ARG A 1 105 ? -12.311 -14.515 -0.349 1.00 80.25 105 ARG A O 1
ATOM 764 N N . ASN A 1 106 ? -13.659 -14.224 1.425 1.00 83.12 106 ASN A N 1
ATOM 765 C CA . ASN A 1 106 ? -14.238 -15.576 1.426 1.00 83.12 106 ASN A CA 1
ATOM 766 C C . ASN A 1 106 ? -13.183 -16.704 1.416 1.00 83.12 106 ASN A C 1
ATOM 768 O O . ASN A 1 106 ? -13.324 -17.686 0.694 1.00 83.12 106 ASN A O 1
ATOM 772 N N . GLY A 1 107 ? -12.100 -16.549 2.184 1.00 76.62 107 GLY A N 1
ATOM 773 C CA . GLY A 1 107 ? -11.026 -17.546 2.289 1.00 76.62 107 GLY A CA 1
ATOM 774 C C . GLY A 1 107 ? -9.961 -17.485 1.187 1.00 76.62 107 GLY A C 1
ATOM 775 O O . GLY A 1 107 ? -8.877 -18.032 1.376 1.00 76.62 107 GLY A O 1
ATOM 776 N N . ALA A 1 108 ? -10.201 -16.765 0.088 1.00 75.00 108 ALA A N 1
ATOM 777 C CA . ALA A 1 108 ? -9.182 -16.478 -0.921 1.00 75.00 108 ALA A CA 1
ATOM 778 C C . ALA A 1 108 ? -8.389 -15.222 -0.536 1.00 75.00 108 ALA A C 1
ATOM 780 O O . ALA A 1 108 ? -8.979 -14.234 -0.104 1.00 75.00 108 ALA A O 1
ATOM 781 N N . VAL A 1 109 ? -7.062 -15.234 -0.698 1.00 74.00 109 VAL A N 1
ATOM 782 C CA . VAL A 1 109 ? -6.242 -14.015 -0.570 1.00 74.00 109 VAL A CA 1
ATOM 783 C C . VAL A 1 109 ? -6.539 -13.131 -1.777 1.00 74.00 109 VAL A C 1
ATOM 785 O O . VAL A 1 109 ? -6.282 -13.530 -2.907 1.00 74.00 109 VAL A O 1
ATOM 788 N N . VAL A 1 110 ? -7.138 -11.966 -1.543 1.00 75.19 110 VAL A N 1
ATOM 789 C CA . VAL A 1 110 ? -7.547 -11.028 -2.592 1.00 75.19 110 VAL A CA 1
ATOM 790 C C . VAL A 1 110 ? -7.207 -9.627 -2.118 1.00 75.19 110 VAL A C 1
ATOM 792 O O . VAL A 1 110 ? -7.746 -9.168 -1.115 1.00 75.19 110 VAL A O 1
ATOM 795 N N . VAL A 1 111 ? -6.340 -8.947 -2.861 1.00 78.31 111 VAL A N 1
ATOM 796 C CA . VAL A 1 111 ? -6.163 -7.497 -2.774 1.00 78.31 111 VAL A CA 1
ATOM 797 C C . VAL A 1 111 ? -6.930 -6.902 -3.951 1.00 78.31 111 VAL A C 1
ATOM 799 O O . VAL A 1 111 ? -6.524 -7.069 -5.097 1.00 78.31 111 VAL A O 1
ATOM 802 N N . ASP A 1 112 ? -8.063 -6.259 -3.680 1.00 68.81 112 ASP A N 1
ATOM 803 C CA . ASP A 1 112 ? -8.800 -5.471 -4.674 1.00 68.81 112 ASP A CA 1
ATOM 804 C C . ASP A 1 112 ? -8.474 -3.993 -4.438 1.00 68.81 112 ASP A C 1
ATOM 806 O O . ASP A 1 112 ? -9.017 -3.363 -3.530 1.00 68.81 112 ASP A O 1
ATOM 810 N N . ALA A 1 113 ? -7.509 -3.475 -5.197 1.00 73.25 113 ALA A N 1
ATOM 811 C CA . ALA A 1 113 ? -6.993 -2.115 -5.071 1.00 73.25 113 ALA A CA 1
ATOM 812 C C . ALA A 1 113 ? -7.343 -1.290 -6.320 1.00 73.25 113 ALA A C 1
ATOM 814 O O . ALA A 1 113 ? -6.473 -0.900 -7.099 1.00 73.25 113 ALA A O 1
ATOM 815 N N . ASN A 1 114 ? -8.638 -1.045 -6.534 1.00 62.66 114 ASN A N 1
ATOM 816 C CA . ASN A 1 114 ? -9.093 -0.154 -7.604 1.00 62.66 114 ASN A CA 1
ATOM 817 C C . ASN A 1 114 ? -8.622 1.283 -7.337 1.00 62.66 114 ASN A C 1
ATOM 819 O O . ASN A 1 114 ? -8.891 1.834 -6.271 1.00 62.66 114 ASN A O 1
ATOM 823 N N . GLY A 1 115 ? -7.950 1.895 -8.317 1.00 54.25 115 GLY A N 1
ATOM 824 C CA . GLY A 1 115 ? -7.433 3.263 -8.196 1.00 54.25 115 GLY A CA 1
ATOM 825 C C . GLY A 1 115 ? -6.131 3.382 -7.399 1.00 54.25 115 GLY A C 1
ATOM 826 O O . GLY A 1 115 ? -5.850 4.450 -6.864 1.00 54.25 115 GLY A O 1
ATOM 827 N N . LEU A 1 116 ? -5.347 2.303 -7.299 1.00 74.25 116 LEU A N 1
ATOM 828 C CA . LEU A 1 116 ? -4.002 2.364 -6.733 1.00 74.25 116 LEU A CA 1
ATOM 829 C C . LEU A 1 116 ? -3.086 3.223 -7.622 1.00 74.25 116 LEU A C 1
ATOM 831 O O . LEU A 1 116 ? -2.635 2.765 -8.669 1.00 74.25 116 LEU A O 1
ATOM 835 N N . ASP A 1 117 ? -2.776 4.438 -7.173 1.00 69.19 117 ASP A N 1
ATOM 836 C CA . ASP A 1 117 ? -1.668 5.240 -7.703 1.00 69.19 117 ASP A CA 1
ATOM 837 C C . ASP A 1 117 ? -0.405 4.936 -6.884 1.00 69.19 117 ASP A C 1
ATOM 839 O O . ASP A 1 117 ? -0.062 5.621 -5.919 1.00 69.19 117 ASP A O 1
ATOM 843 N N . ALA A 1 118 ? 0.220 3.796 -7.186 1.00 63.69 118 ALA A N 1
ATOM 844 C CA . ALA A 1 118 ? 1.453 3.372 -6.535 1.00 63.69 118 ALA A CA 1
ATOM 845 C C . ALA A 1 118 ? 2.657 3.765 -7.390 1.00 63.69 118 ALA A C 1
ATOM 847 O O . ALA A 1 118 ? 2.810 3.309 -8.521 1.00 63.69 118 ALA A O 1
ATOM 848 N N . THR A 1 119 ? 3.570 4.539 -6.807 1.00 61.75 119 THR A N 1
ATOM 849 C CA . THR A 1 119 ? 4.833 4.926 -7.447 1.00 61.75 119 THR A CA 1
ATOM 850 C C . THR A 1 119 ? 5.813 3.760 -7.592 1.00 61.75 119 THR A C 1
ATOM 852 O O . THR A 1 119 ? 6.643 3.787 -8.500 1.00 61.75 119 THR A O 1
ATOM 855 N N . TYR A 1 120 ? 5.752 2.733 -6.730 1.00 76.88 120 TYR A N 1
ATOM 856 C CA . TYR A 1 120 ? 6.664 1.587 -6.808 1.00 76.88 120 TYR A CA 1
ATOM 857 C C . TYR A 1 120 ? 6.176 0.342 -6.046 1.00 76.88 120 TYR A C 1
ATOM 859 O O . TYR A 1 120 ? 5.715 0.442 -4.911 1.00 76.88 120 TYR A O 1
ATOM 867 N N . ILE A 1 121 ? 6.366 -0.845 -6.639 1.00 83.06 121 ILE A N 1
ATOM 868 C CA . ILE A 1 121 ? 6.245 -2.150 -5.970 1.00 83.06 121 ILE A CA 1
ATOM 869 C C . ILE A 1 121 ? 7.607 -2.840 -6.057 1.00 83.06 121 ILE A C 1
ATOM 871 O O . ILE A 1 121 ? 8.155 -3.030 -7.142 1.00 83.06 121 ILE A O 1
ATOM 875 N N . ARG A 1 122 ? 8.159 -3.214 -4.903 1.00 81.00 122 ARG A N 1
ATOM 876 C CA . ARG A 1 122 ? 9.498 -3.794 -4.766 1.00 81.00 122 ARG A CA 1
ATOM 877 C C . ARG A 1 122 ? 9.370 -5.283 -4.445 1.00 81.00 122 ARG A C 1
ATOM 879 O O . ARG A 1 122 ? 8.553 -5.638 -3.605 1.00 81.00 122 ARG A O 1
ATOM 886 N N . ASN A 1 123 ? 10.175 -6.138 -5.080 1.00 83.00 123 ASN A N 1
ATOM 887 C CA . ASN A 1 123 ? 10.215 -7.587 -4.816 1.00 83.00 123 ASN A CA 1
ATOM 888 C C . ASN A 1 123 ? 8.855 -8.303 -4.979 1.00 83.00 123 ASN A C 1
ATOM 890 O O . ASN A 1 123 ? 8.493 -9.156 -4.171 1.00 83.00 123 ASN A O 1
ATOM 894 N N . LEU A 1 124 ? 8.092 -7.953 -6.022 1.00 85.19 124 LEU A N 1
ATOM 895 C CA . LEU A 1 124 ? 6.817 -8.606 -6.319 1.00 85.19 124 LEU A CA 1
ATOM 896 C C . LEU A 1 124 ? 7.046 -10.056 -6.772 1.00 85.19 124 LEU A C 1
ATOM 898 O O . LEU A 1 124 ? 7.611 -10.288 -7.838 1.00 85.19 124 LEU A O 1
ATOM 902 N N . MET A 1 125 ? 6.554 -11.018 -5.994 1.00 82.31 125 MET A N 1
ATOM 903 C CA . MET A 1 125 ? 6.464 -12.422 -6.394 1.00 82.31 125 MET A CA 1
ATOM 904 C C . MET A 1 125 ? 4.994 -12.778 -6.614 1.00 82.31 125 MET A C 1
ATOM 906 O O . MET A 1 125 ? 4.174 -12.645 -5.708 1.00 82.31 125 MET A O 1
ATOM 910 N N . VAL A 1 126 ? 4.658 -13.216 -7.823 1.00 83.44 126 VAL A N 1
ATOM 911 C CA . VAL A 1 126 ? 3.299 -13.609 -8.214 1.00 83.44 126 VAL A CA 1
ATOM 912 C C . VAL A 1 126 ? 3.367 -14.880 -9.043 1.00 83.44 126 VAL A C 1
ATOM 914 O O . VAL A 1 126 ? 4.291 -15.050 -9.832 1.00 83.44 126 VAL A O 1
ATOM 917 N N . ASP A 1 127 ? 2.389 -15.766 -8.866 1.00 82.25 127 ASP A N 1
ATOM 918 C CA . ASP A 1 127 ? 2.265 -16.976 -9.687 1.00 82.25 127 ASP A CA 1
ATOM 919 C C . ASP A 1 127 ? 1.800 -16.622 -11.109 1.00 82.25 127 ASP A C 1
ATOM 921 O O . ASP A 1 127 ? 2.379 -17.031 -12.109 1.00 82.25 127 ASP A O 1
ATOM 925 N N . THR A 1 128 ? 0.777 -15.772 -11.221 1.00 73.94 128 THR A N 1
ATOM 926 C CA . THR A 1 128 ? 0.296 -15.268 -12.511 1.00 73.94 128 THR A CA 1
ATOM 927 C C . THR A 1 128 ? 0.021 -13.772 -12.432 1.00 73.94 128 THR A C 1
ATOM 929 O O . THR A 1 128 ? -0.695 -13.309 -11.545 1.00 73.94 128 THR A O 1
ATOM 932 N N . LEU A 1 129 ? 0.550 -13.024 -13.402 1.00 83.06 129 LEU A N 1
ATOM 933 C CA . LEU A 1 129 ? 0.263 -11.609 -13.622 1.00 83.06 129 LEU A CA 1
ATOM 934 C C . LEU A 1 129 ? -0.469 -11.445 -14.955 1.00 83.06 129 LEU A C 1
ATOM 936 O O . LEU A 1 129 ? 0.040 -11.851 -15.997 1.00 83.06 129 LEU A O 1
ATOM 940 N N . GLN A 1 130 ? -1.650 -10.827 -14.938 1.00 76.25 130 GLN A N 1
ATOM 941 C CA . GLN A 1 130 ? -2.364 -10.449 -16.156 1.00 76.25 130 GLN A CA 1
ATOM 942 C C . GLN A 1 130 ? -2.548 -8.932 -16.198 1.00 76.25 130 GLN A C 1
ATOM 944 O O . GLN A 1 130 ? -3.197 -8.363 -15.326 1.00 76.25 130 GLN A O 1
ATOM 949 N N . ILE A 1 131 ? -2.040 -8.293 -17.251 1.00 77.44 131 ILE A N 1
ATOM 950 C CA . ILE A 1 131 ? -2.215 -6.860 -17.511 1.00 77.44 131 ILE A CA 1
ATOM 951 C C . ILE A 1 131 ? -3.167 -6.720 -18.698 1.00 77.44 131 ILE A C 1
ATOM 953 O O . ILE A 1 131 ? -2.934 -7.284 -19.766 1.00 77.44 131 ILE A O 1
ATOM 957 N N . ARG A 1 132 ? -4.284 -6.017 -18.498 1.00 63.81 132 ARG A N 1
ATOM 958 C CA . ARG A 1 132 ? -5.279 -5.734 -19.541 1.00 63.81 132 ARG A CA 1
ATOM 959 C C . ARG A 1 132 ? -5.324 -4.225 -19.742 1.00 63.81 132 ARG A C 1
ATOM 961 O O . ARG A 1 132 ? -5.704 -3.526 -18.813 1.00 63.81 132 ARG A O 1
ATOM 968 N N . GLY A 1 133 ? -4.953 -3.731 -20.921 1.00 58.41 133 GLY A N 1
ATOM 969 C CA . GLY A 1 133 ? -5.082 -2.304 -21.229 1.00 58.41 133 GLY A CA 1
ATOM 970 C C . GLY A 1 133 ? -3.969 -1.747 -22.100 1.00 58.41 133 GLY A C 1
ATOM 971 O O . GLY A 1 133 ? -4.286 -1.222 -23.153 1.00 58.41 133 GLY A O 1
ATOM 972 N N . GLU A 1 134 ? -2.695 -1.901 -21.732 1.00 62.81 134 GLU A N 1
ATOM 973 C CA . GLU A 1 134 ? -1.546 -1.325 -22.457 1.00 62.81 134 GLU A CA 1
ATOM 974 C C . GLU A 1 134 ? -0.261 -2.158 -22.250 1.00 62.81 134 GLU A C 1
ATOM 976 O O . GLU A 1 134 ? -0.234 -3.084 -21.435 1.00 62.81 134 GLU A O 1
ATOM 981 N N . ALA A 1 135 ? 0.782 -1.882 -23.044 1.00 56.53 135 ALA A N 1
ATOM 982 C CA . ALA A 1 135 ? 2.022 -2.657 -23.113 1.00 56.53 135 ALA A CA 1
ATOM 983 C C . ALA A 1 135 ? 2.900 -2.501 -21.858 1.00 56.53 135 ALA A C 1
ATOM 985 O O . ALA A 1 135 ? 3.164 -1.391 -21.405 1.00 56.53 135 ALA A O 1
ATOM 986 N N . VAL A 1 136 ? 3.450 -3.612 -21.358 1.00 62.75 136 VAL A N 1
ATOM 987 C CA . VAL A 1 136 ? 4.621 -3.568 -20.471 1.00 62.75 136 VAL A CA 1
ATOM 988 C C . VAL A 1 136 ? 5.815 -3.167 -21.330 1.00 62.75 136 VAL A C 1
ATOM 990 O O . VAL A 1 136 ? 6.319 -3.975 -22.106 1.00 62.75 136 VAL A O 1
ATOM 993 N N . SER A 1 137 ? 6.242 -1.912 -21.240 1.00 65.31 137 SER A N 1
ATOM 994 C CA . SER A 1 137 ? 7.411 -1.419 -21.967 1.00 65.31 137 SER A CA 1
ATOM 995 C C . SER A 1 137 ? 8.559 -1.161 -21.003 1.00 65.31 137 SER A C 1
ATOM 997 O O . SER A 1 137 ? 8.460 -0.301 -20.126 1.00 65.31 137 SER A O 1
ATOM 999 N N . LYS A 1 138 ? 9.681 -1.856 -21.195 1.00 68.50 138 LYS A N 1
ATOM 1000 C CA . LYS A 1 138 ? 10.952 -1.441 -20.599 1.00 68.50 138 LYS A CA 1
ATOM 1001 C C . LYS A 1 138 ? 11.561 -0.371 -21.500 1.00 68.50 138 LYS A C 1
ATOM 1003 O O . LYS A 1 138 ? 11.867 -0.670 -22.652 1.00 68.50 138 LYS A O 1
ATOM 1008 N N . ASN A 1 139 ? 11.717 0.843 -20.977 1.00 80.19 139 ASN A N 1
ATOM 1009 C CA . ASN A 1 139 ? 12.390 1.954 -21.646 1.00 80.19 139 ASN A CA 1
ATOM 1010 C C . ASN A 1 139 ? 13.692 2.290 -20.901 1.00 80.19 139 ASN A C 1
ATOM 1012 O O . ASN A 1 139 ? 13.671 2.478 -19.687 1.00 80.19 139 ASN A O 1
ATOM 1016 N N . ASP A 1 140 ? 14.804 2.370 -21.626 1.00 82.69 140 ASP A N 1
ATOM 1017 C CA . ASP A 1 140 ? 16.054 2.981 -21.160 1.00 82.69 140 ASP A CA 1
ATOM 1018 C C . ASP A 1 140 ? 16.413 4.092 -22.152 1.00 82.69 140 ASP A C 1
ATOM 1020 O O . ASP A 1 140 ? 16.531 3.838 -23.352 1.00 82.69 140 ASP A O 1
ATOM 1024 N N . THR A 1 141 ? 16.524 5.329 -21.664 1.00 89.69 141 THR A N 1
ATOM 1025 C CA . THR A 1 141 ? 16.830 6.520 -22.465 1.00 89.69 141 THR A CA 1
ATOM 1026 C C . THR A 1 141 ? 17.985 7.280 -21.826 1.00 89.69 141 THR A C 1
ATOM 1028 O O . THR A 1 141 ? 18.005 7.537 -20.624 1.00 89.69 141 THR A O 1
ATOM 1031 N N . ARG A 1 142 ? 18.935 7.696 -22.656 1.00 93.00 142 ARG A N 1
ATOM 1032 C CA . ARG A 1 142 ? 20.160 8.410 -22.300 1.00 93.00 142 ARG A CA 1
ATOM 1033 C C . ARG A 1 142 ? 20.292 9.682 -23.122 1.00 93.00 142 ARG A C 1
ATOM 1035 O O . ARG A 1 142 ? 19.649 9.846 -24.156 1.00 93.00 142 ARG A O 1
ATOM 1042 N N . SER A 1 143 ? 21.128 10.598 -22.647 1.00 93.50 143 SER A N 1
ATOM 1043 C CA . SER A 1 143 ? 21.398 11.876 -23.309 1.00 93.50 143 SER A CA 1
ATOM 1044 C C . SER A 1 143 ? 22.898 12.138 -23.391 1.00 93.50 143 SER A C 1
ATOM 1046 O O . SER A 1 143 ? 23.635 11.815 -22.463 1.00 93.50 143 SER A O 1
ATOM 1048 N N . ILE A 1 144 ? 23.333 12.735 -24.496 1.00 92.75 144 ILE A N 1
ATOM 1049 C CA . ILE A 1 144 ? 24.700 13.198 -24.743 1.00 92.75 144 ILE A CA 1
ATOM 1050 C C . ILE A 1 144 ? 24.614 14.690 -25.041 1.00 92.75 144 ILE A C 1
ATOM 1052 O O . ILE A 1 144 ? 23.966 15.087 -26.009 1.00 92.75 144 ILE A O 1
ATOM 1056 N N . THR A 1 145 ? 25.267 15.512 -24.228 1.00 93.88 145 THR A N 1
ATOM 1057 C CA . THR A 1 145 ? 25.385 16.953 -24.479 1.00 93.88 145 THR A CA 1
ATOM 1058 C C . THR A 1 145 ? 26.653 17.214 -25.279 1.00 93.88 145 THR A C 1
ATOM 1060 O O . THR A 1 145 ? 27.740 16.842 -24.844 1.00 93.88 145 THR A O 1
ATOM 1063 N N . VAL A 1 146 ? 26.520 17.872 -26.429 1.00 92.31 146 VAL A N 1
ATOM 1064 C CA . VAL A 1 146 ? 27.642 18.322 -27.264 1.00 92.31 146 VAL A CA 1
ATOM 1065 C C . VAL A 1 146 ? 27.688 19.848 -27.241 1.00 92.31 146 VAL A C 1
ATOM 1067 O O . VAL A 1 146 ? 26.639 20.497 -27.279 1.00 92.31 146 VAL A O 1
ATOM 1070 N N . ASN A 1 147 ? 28.881 20.432 -27.114 1.00 91.12 147 ASN A N 1
ATOM 1071 C CA . ASN A 1 147 ? 29.053 21.880 -26.993 1.00 91.12 147 ASN A CA 1
ATOM 1072 C C . ASN A 1 147 ? 30.279 22.352 -27.781 1.00 91.12 147 ASN A C 1
ATOM 1074 O O . ASN A 1 147 ? 31.415 22.134 -27.364 1.00 91.12 147 ASN A O 1
ATOM 1078 N N . GLY A 1 148 ? 30.041 23.009 -28.915 1.00 91.31 148 GLY A N 1
ATOM 1079 C CA . GLY A 1 148 ? 31.099 23.473 -29.801 1.00 91.31 148 GLY A CA 1
ATOM 1080 C C . GLY A 1 148 ? 31.900 22.307 -30.374 1.00 91.31 148 GLY A C 1
ATOM 1081 O O . GLY A 1 148 ? 31.334 21.338 -30.881 1.00 91.31 148 GLY A O 1
ATOM 1082 N N . TRP A 1 149 ? 33.227 22.411 -30.323 1.00 93.38 149 TRP A N 1
ATOM 1083 C CA . TRP A 1 149 ? 34.103 21.328 -30.756 1.00 93.38 149 TRP A CA 1
ATOM 1084 C C . TRP A 1 149 ? 34.038 20.154 -29.773 1.00 93.38 149 TRP A C 1
ATOM 1086 O O . TRP A 1 149 ? 34.472 20.262 -28.628 1.00 93.38 149 TRP A O 1
ATOM 1096 N N . THR A 1 150 ? 33.521 19.020 -30.238 1.00 92.69 150 THR A N 1
ATOM 1097 C CA . THR A 1 150 ? 33.440 17.772 -29.477 1.00 92.69 150 THR A CA 1
ATOM 1098 C C . THR A 1 150 ? 34.250 16.698 -30.200 1.00 92.69 150 THR A C 1
ATOM 1100 O O . THR A 1 150 ? 34.051 16.463 -31.391 1.00 92.69 150 THR A O 1
ATOM 1103 N N . ASN A 1 151 ? 35.170 16.039 -29.489 1.00 94.75 151 ASN A N 1
ATOM 1104 C CA . ASN A 1 151 ? 35.952 14.925 -30.037 1.00 94.75 151 ASN A CA 1
ATOM 1105 C C . ASN A 1 151 ? 35.051 13.737 -30.414 1.00 94.75 151 ASN A C 1
ATOM 1107 O O . ASN A 1 151 ? 33.909 13.644 -29.966 1.00 94.75 151 ASN A O 1
ATOM 1111 N N . ALA A 1 152 ? 35.581 12.810 -31.217 1.00 95.00 152 ALA A N 1
ATOM 1112 C CA . ALA A 1 152 ? 34.871 11.579 -31.549 1.00 95.00 152 ALA A CA 1
ATOM 1113 C C . ALA A 1 152 ? 34.455 10.826 -30.277 1.00 95.00 152 ALA A C 1
ATOM 1115 O O . ALA A 1 152 ? 35.222 10.736 -29.315 1.00 95.00 152 ALA A O 1
ATOM 1116 N N . PHE A 1 153 ? 33.245 10.275 -30.284 1.00 94.56 153 PHE A N 1
ATOM 1117 C CA . PHE A 1 153 ? 32.696 9.561 -29.139 1.00 94.56 153 PHE A CA 1
ATOM 1118 C C . PHE A 1 153 ? 31.946 8.305 -29.558 1.00 94.56 153 PHE A C 1
ATOM 1120 O O . PHE A 1 153 ? 31.413 8.192 -30.663 1.00 94.56 153 PHE A O 1
ATOM 1127 N N . ASN A 1 154 ? 31.886 7.359 -28.629 1.00 95.81 154 ASN A N 1
ATOM 1128 C CA . ASN A 1 154 ? 31.104 6.146 -28.759 1.00 95.81 154 ASN A CA 1
ATOM 1129 C C . ASN A 1 154 ? 30.521 5.784 -27.391 1.00 95.81 154 ASN A C 1
ATOM 1131 O O . ASN A 1 154 ? 31.238 5.302 -26.516 1.00 95.81 154 ASN A O 1
ATOM 1135 N N . TYR A 1 155 ? 29.228 6.042 -27.209 1.00 95.56 155 TYR A N 1
ATOM 1136 C CA . TYR A 1 155 ? 28.523 5.759 -25.965 1.00 95.56 155 TYR A CA 1
ATOM 1137 C C . TYR A 1 155 ? 27.479 4.678 -26.190 1.00 95.56 155 TYR A C 1
ATOM 1139 O O . TYR A 1 155 ? 26.724 4.720 -27.160 1.00 95.56 155 TYR A O 1
ATOM 1147 N N . SER A 1 156 ? 27.422 3.714 -25.278 1.00 94.38 156 SER A N 1
ATOM 1148 C CA . SER A 1 156 ? 26.474 2.610 -25.355 1.00 94.38 156 SER A CA 1
ATOM 1149 C C . SER A 1 156 ? 26.061 2.094 -23.994 1.00 94.38 156 SER A C 1
ATOM 1151 O O . SER A 1 156 ? 26.606 2.464 -22.949 1.00 94.38 156 SER A O 1
ATOM 1153 N N . PHE A 1 157 ? 25.056 1.231 -24.029 1.00 94.00 157 PHE A N 1
ATOM 1154 C CA . PHE A 1 157 ? 24.588 0.491 -22.883 1.00 94.00 157 PHE A CA 1
ATOM 1155 C C . PHE A 1 157 ? 24.090 -0.886 -23.252 1.00 94.00 157 PHE A C 1
ATOM 1157 O O . PHE A 1 157 ? 23.721 -1.155 -24.393 1.00 94.00 157 PHE A O 1
ATOM 1164 N N . GLN A 1 158 ? 24.084 -1.749 -22.246 1.00 93.25 158 GLN A N 1
ATOM 1165 C CA . GLN A 1 158 ? 23.543 -3.088 -22.345 1.00 93.25 158 GLN A CA 1
ATOM 1166 C C . GLN A 1 158 ? 22.070 -3.068 -21.952 1.00 93.25 158 GLN A C 1
ATOM 1168 O O . GLN A 1 158 ? 21.719 -2.707 -20.829 1.00 93.25 158 GLN A O 1
ATOM 1173 N N . PHE A 1 159 ? 21.213 -3.479 -22.877 1.00 91.31 159 PHE A N 1
ATOM 1174 C CA . PHE A 1 159 ? 19.794 -3.660 -22.643 1.00 91.31 159 PHE A CA 1
ATOM 1175 C C . PHE A 1 159 ? 19.471 -5.151 -22.543 1.00 91.31 159 PHE A C 1
ATOM 1177 O O . PHE A 1 159 ? 19.487 -5.873 -23.540 1.00 91.31 159 PHE A O 1
ATOM 1184 N N . SER A 1 160 ? 19.169 -5.621 -21.333 1.00 90.56 160 SER A N 1
ATOM 1185 C CA . SER A 1 160 ? 18.688 -6.990 -21.111 1.00 90.56 160 SER A CA 1
ATOM 1186 C C . SER A 1 160 ? 17.212 -7.100 -21.493 1.00 90.56 160 SER A C 1
ATOM 1188 O O . SER A 1 160 ? 16.370 -6.413 -20.898 1.00 90.56 160 SER A O 1
ATOM 1190 N N . CYS A 1 161 ? 16.909 -7.962 -22.460 1.00 85.62 161 CYS A N 1
ATOM 1191 C CA . CYS A 1 161 ? 15.569 -8.229 -22.966 1.00 85.62 161 CYS A CA 1
ATOM 1192 C C . CYS A 1 161 ? 14.859 -9.214 -22.034 1.00 85.62 161 CYS A C 1
ATOM 1194 O O . CYS A 1 161 ? 15.305 -10.351 -21.878 1.00 85.62 161 CYS A O 1
ATOM 1196 N N . SER A 1 162 ? 13.766 -8.780 -21.402 1.00 82.06 162 SER A N 1
ATOM 1197 C CA . SER A 1 162 ? 12.960 -9.652 -20.537 1.00 82.06 162 SER A CA 1
ATOM 1198 C C . SER A 1 162 ? 12.252 -10.746 -21.333 1.00 82.06 162 SER A C 1
ATOM 1200 O O . SER A 1 162 ? 12.176 -11.879 -20.875 1.00 82.06 162 SER A O 1
ATOM 1202 N N . ASP A 1 163 ? 11.805 -10.413 -22.544 1.00 81.94 163 ASP A N 1
ATOM 1203 C CA . ASP A 1 163 ? 10.950 -11.248 -23.383 1.00 81.94 163 ASP A CA 1
ATOM 1204 C C . ASP A 1 163 ? 11.442 -11.265 -24.833 1.00 81.94 163 ASP A C 1
ATOM 1206 O O . ASP A 1 163 ? 12.211 -10.398 -25.261 1.00 81.94 163 ASP A O 1
ATOM 1210 N N . SER A 1 164 ? 10.972 -12.240 -25.612 1.00 85.19 164 SER A N 1
ATOM 1211 C CA . SER A 1 164 ? 11.136 -12.212 -27.063 1.00 85.19 164 SER A CA 1
ATOM 1212 C C . SER A 1 164 ? 10.186 -11.193 -27.684 1.00 85.19 164 SER A C 1
ATOM 1214 O O . SER A 1 164 ? 9.011 -11.110 -27.317 1.00 85.19 164 SER A O 1
ATOM 1216 N N . GLY A 1 165 ? 10.659 -10.440 -28.667 1.00 87.44 165 GLY A N 1
ATOM 1217 C CA . GLY A 1 165 ? 9.828 -9.432 -29.310 1.00 87.44 165 GLY A CA 1
ATOM 1218 C C . GLY A 1 165 ? 10.622 -8.479 -30.178 1.00 87.44 165 GLY A C 1
ATOM 1219 O O . GLY A 1 165 ? 11.669 -8.828 -30.724 1.00 87.44 165 GLY A O 1
ATOM 1220 N N . THR A 1 166 ? 10.110 -7.260 -30.288 1.00 89.19 166 THR A N 1
ATOM 1221 C CA . THR A 1 166 ? 10.716 -6.208 -31.097 1.00 89.19 166 THR A CA 1
ATOM 1222 C C . THR A 1 166 ? 11.320 -5.159 -30.178 1.00 89.19 166 THR A C 1
ATOM 1224 O O . THR A 1 166 ? 10.605 -4.455 -29.466 1.00 89.19 166 THR A O 1
ATOM 1227 N N . LEU A 1 167 ? 12.643 -5.030 -30.211 1.00 90.25 167 LEU A N 1
ATOM 1228 C CA . LEU A 1 167 ? 13.360 -3.917 -29.609 1.00 90.25 167 LEU A CA 1
ATOM 1229 C C . LEU A 1 167 ? 13.435 -2.774 -30.622 1.00 90.25 167 LEU A C 1
ATOM 1231 O O . LEU A 1 167 ? 13.980 -2.921 -31.718 1.00 90.25 167 LEU A O 1
ATOM 1235 N N . LEU A 1 168 ? 12.881 -1.632 -30.240 1.00 92.31 168 LEU A N 1
ATOM 1236 C CA . LEU A 1 168 ? 12.969 -0.383 -30.978 1.00 92.31 168 LEU A CA 1
ATOM 1237 C C . LEU A 1 168 ? 14.075 0.448 -30.341 1.00 92.31 168 LEU A C 1
ATOM 1239 O O . LEU A 1 168 ? 13.860 1.058 -29.298 1.00 92.31 168 LEU A O 1
ATOM 1243 N N . ALA A 1 169 ? 15.264 0.445 -30.936 1.00 93.94 169 ALA A N 1
ATOM 1244 C CA . ALA A 1 169 ? 16.302 1.400 -30.577 1.00 93.94 169 ALA A CA 1
ATOM 1245 C C . ALA A 1 169 ? 16.047 2.709 -31.323 1.00 93.94 169 ALA A C 1
ATOM 1247 O O . ALA A 1 169 ? 15.702 2.691 -32.504 1.00 93.94 169 ALA A O 1
ATOM 1248 N N . PHE A 1 170 ? 16.204 3.838 -30.647 1.00 94.88 170 PHE A N 1
ATOM 1249 C CA . PHE A 1 170 ? 15.956 5.154 -31.216 1.00 94.88 170 PHE A CA 1
ATOM 1250 C C . PHE A 1 170 ? 17.062 6.130 -30.829 1.00 94.88 170 PHE A C 1
ATOM 1252 O O . PHE A 1 170 ? 17.709 5.980 -29.791 1.00 94.88 170 PHE A O 1
ATOM 1259 N N . ALA A 1 171 ? 17.269 7.132 -31.672 1.00 95.44 171 ALA A N 1
ATOM 1260 C CA . ALA A 1 171 ? 18.080 8.295 -31.367 1.00 95.44 171 ALA A CA 1
ATOM 1261 C C . ALA A 1 171 ? 17.451 9.539 -31.988 1.00 95.44 171 ALA A C 1
ATOM 1263 O O . ALA A 1 171 ? 17.066 9.514 -33.152 1.00 95.44 171 ALA A O 1
ATOM 1264 N N . ASP A 1 172 ? 17.409 10.619 -31.224 1.00 94.44 172 ASP A N 1
ATOM 1265 C CA . ASP A 1 172 ? 16.944 11.933 -31.634 1.00 94.44 172 ASP A CA 1
ATOM 1266 C C . ASP A 1 172 ? 18.061 12.950 -31.446 1.00 94.44 172 ASP A C 1
ATOM 1268 O O . ASP A 1 172 ? 18.791 12.954 -30.452 1.00 94.44 172 ASP A O 1
ATOM 1272 N N . SER A 1 173 ? 18.187 13.836 -32.417 1.00 92.25 173 SER A N 1
ATOM 1273 C CA . SER A 1 173 ? 19.204 14.860 -32.491 1.00 92.25 173 SER A CA 1
ATOM 1274 C C . SER A 1 173 ? 18.603 16.142 -33.071 1.00 92.25 173 SER A C 1
ATOM 1276 O O . SER A 1 173 ? 17.848 16.084 -34.034 1.00 92.25 173 SER A O 1
ATOM 1278 N N . PRO A 1 174 ? 18.949 17.326 -32.547 1.00 90.00 174 PRO A N 1
ATOM 1279 C CA . PRO A 1 174 ? 18.498 18.593 -33.118 1.00 90.00 174 PRO A CA 1
ATOM 1280 C C . PRO A 1 174 ? 19.236 18.967 -34.417 1.00 90.00 174 PRO A C 1
ATOM 1282 O O . PRO A 1 174 ? 19.004 20.046 -34.959 1.00 90.00 174 PRO A O 1
ATOM 1285 N N . PHE A 1 175 ? 20.165 18.135 -34.897 1.00 88.56 175 PHE A N 1
ATOM 1286 C CA . PHE A 1 175 ? 21.003 18.433 -36.056 1.00 88.56 175 PHE A CA 1
ATOM 1287 C C . PHE A 1 175 ? 20.354 17.914 -37.348 1.00 88.56 175 PHE A C 1
ATOM 1289 O O . PHE A 1 175 ? 19.927 16.762 -37.415 1.00 88.56 175 PHE A O 1
ATOM 1296 N N . ALA A 1 176 ? 20.282 18.777 -38.367 1.00 80.25 176 ALA A N 1
ATOM 1297 C CA . ALA A 1 176 ? 19.659 18.497 -39.669 1.00 80.25 176 ALA A CA 1
ATOM 1298 C C . ALA A 1 176 ? 20.583 17.750 -40.654 1.00 80.25 176 ALA A C 1
ATOM 1300 O O . ALA A 1 176 ? 20.230 17.539 -41.813 1.00 80.25 176 ALA A O 1
ATOM 1301 N N . ASP A 1 177 ? 21.785 17.412 -40.202 1.00 84.62 177 ASP A N 1
ATOM 1302 C CA . ASP A 1 177 ? 22.812 16.674 -40.915 1.00 84.62 177 ASP A CA 1
ATOM 1303 C C . ASP A 1 177 ? 23.213 15.420 -40.116 1.00 84.62 177 ASP A C 1
ATOM 1305 O O . ASP A 1 177 ? 23.172 15.440 -38.881 1.00 84.62 177 ASP A O 1
ATOM 1309 N N . PRO A 1 178 ? 23.598 14.314 -40.786 1.00 83.75 178 PRO A N 1
ATOM 1310 C CA . PRO A 1 178 ? 23.926 13.054 -40.129 1.00 83.75 178 PRO A CA 1
ATOM 1311 C C . PRO A 1 178 ? 25.267 13.139 -39.393 1.00 83.75 178 PRO A C 1
ATOM 1313 O O . PRO A 1 178 ? 26.310 12.755 -39.917 1.00 83.75 178 PRO A O 1
ATOM 1316 N N . VAL A 1 179 ? 25.243 13.648 -38.162 1.00 86.06 179 VAL A N 1
ATOM 1317 C CA . VAL A 1 179 ? 26.456 13.831 -37.348 1.00 86.06 179 VAL A CA 1
ATOM 1318 C C . VAL A 1 179 ? 26.787 12.629 -36.471 1.00 86.06 179 VAL A C 1
ATOM 1320 O O . VAL A 1 179 ? 27.903 12.520 -35.985 1.00 86.06 179 VAL A O 1
ATOM 1323 N N . ALA A 1 180 ? 25.837 11.719 -36.262 1.00 92.94 180 ALA A N 1
ATOM 1324 C CA . ALA A 1 180 ? 26.014 10.542 -35.425 1.00 92.94 180 ALA A CA 1
ATOM 1325 C C . ALA A 1 180 ? 25.367 9.312 -36.066 1.00 92.94 180 ALA A C 1
ATOM 1327 O O . ALA A 1 180 ? 24.621 9.405 -37.037 1.00 92.94 180 ALA A O 1
ATOM 1328 N N . THR A 1 181 ? 25.658 8.137 -35.526 1.00 96.12 181 THR A N 1
ATOM 1329 C CA . THR A 1 181 ? 25.130 6.853 -35.982 1.00 96.12 181 THR A CA 1
ATOM 1330 C C . THR A 1 181 ? 24.568 6.097 -34.788 1.00 96.12 181 THR A C 1
ATOM 1332 O O . THR A 1 181 ? 25.299 5.822 -33.838 1.00 96.12 181 THR A O 1
ATOM 1335 N N . LEU A 1 182 ? 23.280 5.758 -34.844 1.00 97.00 182 LEU A N 1
ATOM 1336 C CA . LEU A 1 182 ? 22.646 4.819 -33.924 1.00 97.00 182 LEU A CA 1
ATOM 1337 C C . LEU A 1 182 ? 23.059 3.409 -34.332 1.00 97.00 182 LEU A C 1
ATOM 1339 O O . LEU A 1 182 ? 22.989 3.067 -35.512 1.00 97.00 182 LEU A O 1
ATOM 1343 N N . TYR A 1 183 ? 23.448 2.575 -33.377 1.00 96.81 183 TYR A N 1
ATOM 1344 C CA . TYR A 1 183 ? 23.794 1.188 -33.646 1.00 96.81 183 TYR A CA 1
ATOM 1345 C C . TYR A 1 183 ? 23.236 0.231 -32.593 1.00 96.81 183 TYR A C 1
ATOM 1347 O O . TYR A 1 183 ? 23.019 0.585 -31.434 1.00 96.81 183 TYR A O 1
ATOM 1355 N N . GLY A 1 184 ? 23.024 -1.014 -33.018 1.00 94.25 184 GLY A N 1
ATOM 1356 C CA . GLY A 1 184 ? 22.628 -2.121 -32.157 1.00 94.25 184 GLY A CA 1
ATOM 1357 C C . GLY A 1 184 ? 22.671 -3.455 -32.896 1.00 94.25 184 GLY A C 1
ATOM 1358 O O . GLY A 1 184 ? 22.309 -3.528 -34.069 1.00 94.25 184 GLY A O 1
ATOM 1359 N N . ARG A 1 185 ? 23.153 -4.508 -32.221 1.00 85.50 185 ARG A N 1
ATOM 1360 C CA . ARG A 1 185 ? 23.328 -5.874 -32.766 1.00 85.50 185 ARG A CA 1
ATOM 1361 C C . ARG A 1 185 ? 23.853 -5.891 -34.215 1.00 85.50 185 ARG A C 1
ATOM 1363 O O . ARG A 1 185 ? 23.205 -6.410 -35.122 1.00 85.50 185 ARG A O 1
ATOM 1370 N N . ASN A 1 186 ? 25.019 -5.280 -34.428 1.00 85.75 186 ASN A N 1
ATOM 1371 C CA . ASN A 1 186 ? 25.721 -5.188 -35.721 1.00 85.75 186 ASN A CA 1
ATOM 1372 C C . ASN A 1 186 ? 24.975 -4.445 -36.842 1.00 85.75 186 ASN A C 1
ATOM 1374 O O . ASN A 1 186 ? 25.411 -4.463 -37.990 1.00 85.75 186 ASN A O 1
ATOM 1378 N N . ARG A 1 187 ? 23.863 -3.781 -36.532 1.00 93.25 187 ARG A N 1
ATOM 1379 C CA . ARG A 1 187 ? 23.166 -2.881 -37.448 1.00 93.25 187 ARG A CA 1
ATOM 1380 C C . ARG A 1 187 ? 23.434 -1.448 -37.027 1.00 93.25 187 ARG A C 1
ATOM 1382 O O . ARG A 1 187 ? 23.632 -1.170 -35.844 1.00 93.25 187 ARG A O 1
ATOM 1389 N N . SER A 1 188 ? 23.382 -0.540 -37.986 1.00 94.94 188 SER A N 1
ATOM 1390 C CA . SER A 1 188 ? 23.510 0.884 -37.727 1.00 94.94 188 SER A CA 1
ATOM 1391 C C . SER A 1 188 ? 22.670 1.707 -38.695 1.00 94.94 188 SER A C 1
ATOM 1393 O O . SER A 1 188 ? 22.366 1.266 -39.804 1.00 94.94 188 SER A O 1
ATOM 1395 N N . VAL A 1 189 ? 22.254 2.888 -38.244 1.00 95.12 189 VAL A N 1
ATOM 1396 C CA . VAL A 1 189 ? 21.482 3.863 -39.017 1.00 95.12 189 VAL A CA 1
ATOM 1397 C C . VAL A 1 189 ? 22.016 5.264 -38.683 1.00 95.12 189 VAL A C 1
ATOM 1399 O O . VAL A 1 189 ? 22.160 5.582 -37.498 1.00 95.12 189 VAL A O 1
ATOM 1402 N N . PRO A 1 190 ? 22.326 6.110 -39.681 1.00 94.12 190 PRO A N 1
ATOM 1403 C CA . PRO A 1 190 ? 22.701 7.501 -39.438 1.00 94.12 190 PRO A CA 1
ATOM 1404 C C . PRO A 1 190 ? 21.584 8.271 -38.721 1.00 94.12 190 PRO A C 1
ATOM 1406 O O . PRO A 1 190 ? 20.410 8.121 -39.052 1.00 94.12 190 PRO A O 1
ATOM 1409 N N . VAL A 1 191 ? 21.948 9.119 -37.763 1.00 92.62 191 VAL A N 1
ATOM 1410 C CA . VAL A 1 191 ? 21.023 9.996 -37.036 1.00 92.62 191 VAL A CA 1
ATOM 1411 C C . VAL A 1 191 ? 20.938 11.329 -37.766 1.00 92.62 191 VAL A C 1
ATOM 1413 O O . VAL A 1 191 ? 21.840 12.150 -37.639 1.00 92.62 191 VAL A O 1
ATOM 1416 N N . ASN A 1 192 ? 19.861 11.529 -38.526 1.00 86.25 192 ASN A N 1
ATOM 1417 C CA . ASN A 1 192 ? 19.575 12.766 -39.251 1.00 86.25 192 ASN A CA 1
ATOM 1418 C C . ASN A 1 192 ? 18.260 13.368 -38.732 1.00 86.25 192 ASN A C 1
ATOM 1420 O O . ASN A 1 192 ? 17.184 13.045 -39.236 1.00 86.25 192 ASN A O 1
ATOM 1424 N N . GLY A 1 193 ? 18.324 14.145 -37.651 1.00 87.69 193 GLY A N 1
ATOM 1425 C CA . GLY A 1 193 ? 17.149 14.516 -36.858 1.00 87.69 193 GLY A CA 1
ATOM 1426 C C . GLY A 1 193 ? 16.669 13.376 -35.953 1.00 87.69 193 GLY A C 1
ATOM 1427 O O . GLY A 1 193 ? 16.769 13.463 -34.736 1.00 87.69 193 GLY A O 1
ATOM 1428 N N . SER A 1 194 ? 16.232 12.263 -36.541 1.00 90.69 194 SER A N 1
ATOM 1429 C CA . SER A 1 194 ? 15.804 11.065 -35.809 1.00 90.69 194 SER A CA 1
ATOM 1430 C C . SER A 1 194 ? 16.264 9.797 -36.522 1.00 90.69 194 SER A C 1
ATOM 1432 O O . SER A 1 194 ? 16.366 9.753 -37.748 1.00 90.69 194 SER A O 1
ATOM 1434 N N . ALA A 1 195 ? 16.519 8.739 -35.762 1.00 93.31 195 ALA A N 1
ATOM 1435 C CA . ALA A 1 195 ? 16.809 7.408 -36.272 1.00 93.31 195 ALA A CA 1
ATOM 1436 C C . ALA A 1 195 ? 16.095 6.354 -35.433 1.00 93.31 195 ALA A C 1
ATOM 1438 O O . ALA A 1 195 ? 16.039 6.451 -34.208 1.00 93.31 195 ALA A O 1
ATOM 1439 N N . VAL A 1 196 ? 15.601 5.314 -36.101 1.00 94.12 196 VAL A N 1
ATOM 1440 C CA . VAL A 1 196 ? 15.022 4.136 -35.456 1.00 94.12 196 VAL A CA 1
ATOM 1441 C C . VAL A 1 196 ? 15.652 2.890 -36.051 1.00 94.12 196 VAL A C 1
ATOM 1443 O O . VAL A 1 196 ? 15.787 2.752 -37.267 1.00 94.12 196 VAL A O 1
ATOM 1446 N N . LEU A 1 197 ? 16.016 1.964 -35.177 1.00 94.31 197 LEU A N 1
ATOM 1447 C CA . LEU A 1 197 ? 16.576 0.677 -35.520 1.00 94.31 197 LEU A CA 1
ATOM 1448 C C . LEU A 1 197 ? 15.710 -0.409 -34.882 1.00 94.31 197 LEU A C 1
ATOM 1450 O O . LEU A 1 197 ? 15.572 -0.498 -33.664 1.00 94.31 197 LEU A O 1
ATOM 1454 N N . VAL A 1 198 ? 15.106 -1.231 -35.738 1.00 93.94 198 VAL A N 1
ATOM 1455 C CA . VAL A 1 198 ? 14.204 -2.313 -35.334 1.00 93.94 198 VAL A CA 1
ATOM 1456 C C . VAL A 1 198 ? 14.987 -3.621 -35.249 1.00 93.94 198 VAL A C 1
ATOM 1458 O O . VAL A 1 198 ? 15.566 -4.076 -36.243 1.00 93.94 198 VAL A O 1
ATOM 1461 N N . LEU A 1 199 ? 15.003 -4.231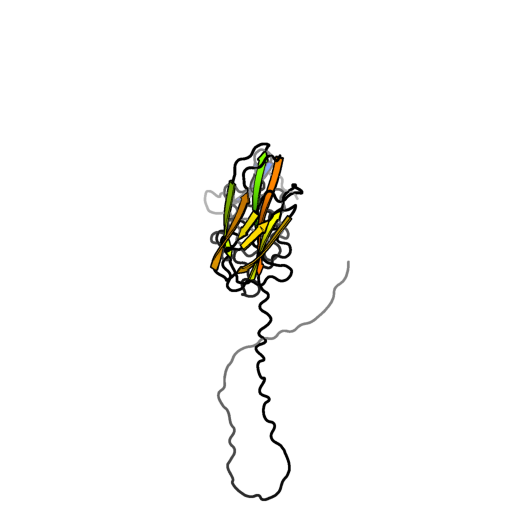 -34.067 1.00 92.31 199 LEU A N 1
ATOM 1462 C CA . LEU A 1 199 ? 15.709 -5.475 -33.772 1.00 92.31 199 LEU A CA 1
ATOM 1463 C C . LEU A 1 199 ? 14.729 -6.524 -33.245 1.00 92.31 199 LEU A C 1
ATOM 1465 O O . LEU A 1 199 ? 14.050 -6.291 -32.254 1.00 92.31 199 LEU A O 1
ATOM 1469 N N . ASN A 1 200 ? 14.701 -7.708 -33.854 1.00 92.88 200 ASN A N 1
ATOM 1470 C CA . ASN A 1 200 ? 13.982 -8.855 -33.289 1.00 92.88 200 ASN A CA 1
ATOM 1471 C C . ASN A 1 200 ? 14.852 -9.498 -32.215 1.00 92.88 200 ASN A C 1
ATOM 1473 O O . ASN A 1 200 ? 15.969 -9.898 -32.529 1.00 92.88 200 ASN A O 1
ATOM 1477 N N . VAL A 1 201 ? 14.399 -9.575 -30.972 1.00 90.56 201 VAL A N 1
ATOM 1478 C CA . VAL A 1 201 ? 15.208 -10.026 -29.829 1.00 90.56 201 VAL A CA 1
ATOM 1479 C C . VAL A 1 201 ? 14.612 -11.273 -29.194 1.00 90.56 201 VAL A C 1
ATOM 1481 O O . VAL A 1 201 ? 13.403 -11.491 -29.276 1.00 90.56 201 VAL A O 1
ATOM 1484 N N . ASN A 1 202 ? 15.457 -12.073 -28.549 1.00 90.88 202 ASN A N 1
ATOM 1485 C CA . ASN A 1 202 ? 15.018 -13.228 -27.770 1.00 90.88 202 ASN A CA 1
ATOM 1486 C C . ASN A 1 202 ? 14.936 -12.895 -26.273 1.00 90.88 202 ASN A C 1
ATOM 1488 O O . ASN A 1 202 ? 15.642 -12.013 -25.780 1.00 90.88 202 ASN A O 1
ATOM 1492 N N . ALA A 1 203 ? 14.103 -13.636 -25.537 1.00 84.56 203 ALA A N 1
ATOM 1493 C CA . ALA A 1 203 ? 14.060 -13.545 -24.080 1.00 84.56 203 ALA A CA 1
ATOM 1494 C C . ALA A 1 203 ? 15.430 -13.909 -23.480 1.00 84.56 203 ALA A C 1
ATOM 1496 O O . ALA A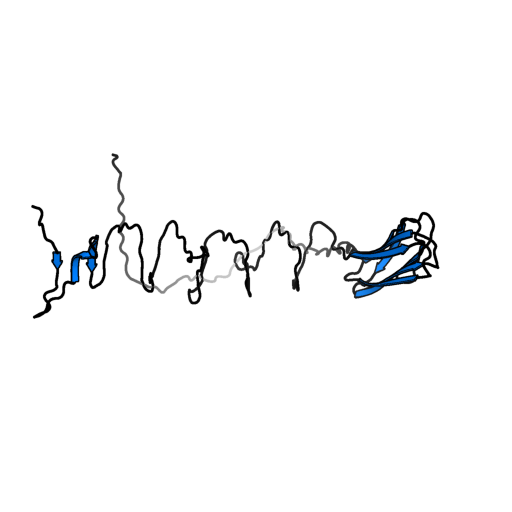 1 203 ? 16.058 -14.881 -23.904 1.00 84.56 203 ALA A O 1
ATOM 1497 N N . GLY A 1 204 ? 15.899 -13.120 -22.512 1.00 84.50 204 GLY A N 1
ATOM 1498 C CA . GLY A 1 204 ? 17.209 -13.291 -21.877 1.00 84.50 204 GLY A CA 1
ATOM 1499 C C . GLY A 1 204 ? 18.395 -12.757 -22.690 1.00 84.50 204 GLY A C 1
ATOM 1500 O O . GLY A 1 204 ? 19.524 -12.784 -22.205 1.00 84.50 204 GLY A O 1
ATOM 1501 N N . GLU A 1 205 ? 18.173 -12.243 -23.901 1.00 91.06 205 GLU A N 1
ATOM 1502 C CA . GLU A 1 205 ? 19.238 -11.661 -24.712 1.00 91.06 205 GLU A CA 1
ATOM 1503 C C . GLU A 1 205 ? 19.674 -10.288 -24.177 1.00 91.06 205 GLU A C 1
ATOM 1505 O O . GLU A 1 205 ? 18.846 -9.462 -23.793 1.00 91.06 205 GLU A O 1
ATOM 1510 N N . VAL A 1 206 ? 20.977 -10.002 -24.205 1.00 92.50 206 VAL A N 1
ATOM 1511 C CA . VAL A 1 206 ? 21.519 -8.670 -23.909 1.00 92.50 206 VAL A CA 1
ATOM 1512 C C . VAL A 1 206 ? 21.948 -7.999 -25.208 1.00 92.50 206 VAL A C 1
ATOM 1514 O O . VAL A 1 206 ? 22.846 -8.479 -25.898 1.00 92.50 206 VAL A O 1
ATOM 1517 N N . VAL A 1 207 ? 21.320 -6.870 -25.535 1.00 92.81 207 VAL A N 1
ATOM 1518 C CA . VAL A 1 207 ? 21.622 -6.088 -26.737 1.00 92.81 207 VAL A CA 1
ATOM 1519 C C . VAL A 1 207 ? 22.394 -4.837 -26.352 1.00 92.81 207 VAL A C 1
ATOM 1521 O O . VAL A 1 207 ? 21.921 -4.035 -25.550 1.00 92.81 207 VAL A O 1
ATOM 1524 N N . THR A 1 208 ? 23.564 -4.633 -26.952 1.00 94.69 208 THR A N 1
ATOM 1525 C CA . THR A 1 208 ? 24.267 -3.349 -26.858 1.00 94.69 208 THR A CA 1
ATOM 1526 C C . THR A 1 208 ? 23.619 -2.350 -27.809 1.00 94.69 208 THR A C 1
ATOM 1528 O O . THR A 1 208 ? 23.614 -2.580 -29.020 1.00 94.69 208 THR A O 1
ATOM 1531 N N . VAL A 1 209 ? 23.096 -1.253 -27.265 1.00 95.25 209 VAL A N 1
ATOM 1532 C CA . VAL A 1 209 ? 22.543 -0.117 -28.016 1.00 95.25 209 VAL A CA 1
ATOM 1533 C C . VAL A 1 209 ? 23.408 1.103 -2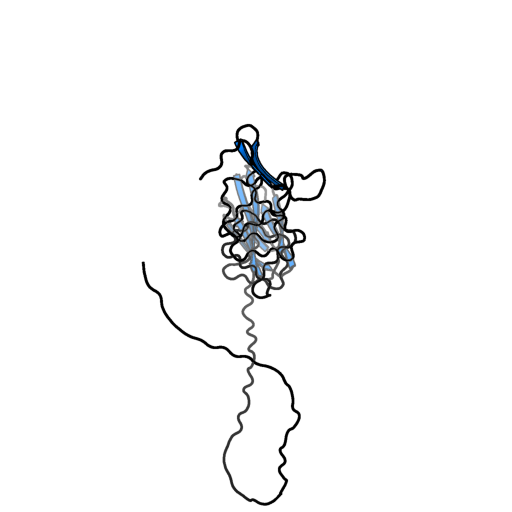7.746 1.00 95.25 209 VAL A C 1
ATOM 1535 O O . VAL A 1 209 ? 23.759 1.380 -26.598 1.00 95.25 209 VAL A O 1
ATOM 1538 N N . GLY A 1 210 ? 23.772 1.837 -28.792 1.00 95.94 210 GLY A N 1
ATOM 1539 C CA . GLY A 1 210 ? 24.634 2.998 -28.638 1.00 95.94 210 GLY A CA 1
ATOM 1540 C C . GLY A 1 210 ? 24.558 3.992 -29.777 1.00 95.94 210 GLY A C 1
ATOM 1541 O O . GLY A 1 210 ? 23.936 3.751 -30.811 1.00 95.94 210 GLY A O 1
ATOM 1542 N N . VAL A 1 211 ? 25.220 5.121 -29.559 1.00 96.38 211 VAL A N 1
ATOM 1543 C CA . VAL A 1 211 ? 25.425 6.166 -30.554 1.00 96.38 211 VAL A CA 1
ATOM 1544 C C . VAL A 1 211 ? 26.917 6.451 -30.661 1.00 96.38 211 VAL A C 1
ATOM 1546 O O . VAL A 1 211 ? 27.600 6.672 -29.658 1.00 96.38 211 VAL A O 1
ATOM 1549 N N . SER A 1 212 ? 27.416 6.464 -31.892 1.00 95.69 212 SER A N 1
ATOM 1550 C CA . SER A 1 212 ? 28.790 6.842 -32.214 1.00 95.69 212 SER A CA 1
ATOM 1551 C C . SER A 1 212 ? 28.820 8.056 -33.130 1.00 95.69 212 SER A C 1
ATOM 1553 O O . SER A 1 212 ? 27.991 8.169 -34.031 1.00 95.69 212 SER A O 1
ATOM 1555 N N . SER A 1 213 ? 29.804 8.924 -32.947 1.00 95.00 213 SER A N 1
ATOM 1556 C CA . SER A 1 213 ? 30.017 10.115 -33.766 1.00 95.00 213 SER A CA 1
ATOM 1557 C C . SER A 1 213 ? 31.510 10.304 -34.033 1.00 95.00 213 SER A C 1
ATOM 1559 O O . SER A 1 213 ? 32.314 10.090 -33.118 1.00 95.00 213 SER A O 1
ATOM 1561 N N . PRO A 1 214 ? 31.909 10.758 -35.235 1.00 93.62 214 PRO A N 1
ATOM 1562 C CA . PRO A 1 214 ? 33.220 11.374 -35.425 1.00 93.62 214 PRO A CA 1
ATOM 1563 C C . PRO A 1 214 ? 33.330 12.678 -34.610 1.00 93.62 214 PRO A C 1
ATOM 1565 O O . PRO A 1 214 ? 32.395 13.066 -33.906 1.00 93.62 214 PRO A O 1
ATOM 1568 N N . ALA A 1 215 ? 34.478 13.357 -34.684 1.00 93.31 215 ALA A N 1
ATOM 1569 C CA . ALA A 1 215 ? 34.598 14.700 -34.120 1.00 93.31 215 ALA A CA 1
ATOM 1570 C C . ALA A 1 215 ? 33.641 15.658 -34.848 1.00 93.31 215 ALA A C 1
ATOM 1572 O O . ALA A 1 215 ? 33.546 15.627 -36.076 1.00 93.31 215 ALA A O 1
ATOM 1573 N N . ILE A 1 216 ? 32.921 16.482 -34.090 1.00 92.44 216 ILE A N 1
ATOM 1574 C CA . ILE A 1 216 ? 31.864 17.359 -34.603 1.00 92.44 216 ILE A CA 1
ATOM 1575 C C . ILE A 1 216 ? 31.970 18.754 -33.990 1.00 92.44 216 ILE A C 1
ATOM 1577 O O . ILE A 1 216 ? 32.380 18.915 -32.843 1.00 92.44 216 ILE A O 1
ATOM 1581 N N . GLN A 1 217 ? 31.549 19.768 -34.746 1.00 92.81 217 GLN A N 1
ATOM 1582 C CA . GLN A 1 217 ? 31.420 21.147 -34.274 1.00 92.81 217 GLN A CA 1
ATOM 1583 C C . GLN A 1 217 ? 29.938 21.530 -34.229 1.00 92.81 217 GLN A C 1
ATOM 1585 O O . GLN A 1 217 ? 29.392 22.091 -35.180 1.00 92.81 217 GLN A O 1
ATOM 1590 N N . LYS A 1 218 ? 29.262 21.156 -33.140 1.00 91.38 218 LYS A N 1
ATOM 1591 C CA . LYS A 1 218 ? 27.814 21.328 -32.952 1.00 91.38 218 LYS A CA 1
ATOM 1592 C C . LYS A 1 218 ? 27.506 21.585 -31.479 1.00 91.38 218 LYS A C 1
ATOM 1594 O O . LYS A 1 218 ? 28.229 21.127 -30.600 1.00 91.38 218 LYS A O 1
ATOM 1599 N N . SER A 1 219 ? 26.392 22.260 -31.216 1.00 93.19 219 SER A N 1
ATOM 1600 C CA . SER A 1 219 ? 25.894 22.472 -29.855 1.00 93.19 219 SER A CA 1
ATOM 1601 C C . SER A 1 219 ? 24.452 21.999 -29.747 1.00 93.19 219 SER A C 1
ATOM 1603 O O . SER A 1 219 ? 23.592 22.469 -30.487 1.00 93.19 219 SER A O 1
ATOM 1605 N N . GLY A 1 220 ? 24.185 21.051 -28.851 1.00 92.62 220 GLY A N 1
ATOM 1606 C CA . GLY A 1 220 ? 22.864 20.446 -28.686 1.00 92.62 220 GLY A CA 1
ATOM 1607 C C . GLY A 1 220 ? 22.894 19.172 -27.845 1.00 92.62 220 GLY A C 1
ATOM 1608 O O . GLY A 1 220 ? 23.924 18.807 -27.281 1.00 92.62 220 GLY A O 1
ATOM 1609 N N . VAL A 1 221 ? 21.753 18.486 -27.756 1.00 93.75 221 VAL A N 1
ATOM 1610 C CA . VAL A 1 221 ? 21.621 17.231 -27.002 1.00 93.75 221 VAL A CA 1
ATOM 1611 C C . VAL A 1 221 ? 21.151 16.124 -27.930 1.00 93.75 221 VAL A C 1
ATOM 1613 O O . VAL A 1 221 ? 20.099 16.249 -28.548 1.00 93.75 221 VAL A O 1
ATOM 1616 N N . ILE A 1 222 ? 21.904 15.031 -27.991 1.00 93.62 222 ILE A N 1
ATOM 1617 C CA . ILE A 1 222 ? 21.484 13.799 -28.660 1.00 93.62 222 ILE A CA 1
ATOM 1618 C C . ILE A 1 222 ? 20.861 12.891 -27.602 1.00 93.62 222 ILE A C 1
ATOM 1620 O O . ILE A 1 222 ? 21.514 12.552 -26.615 1.00 93.62 222 ILE A O 1
ATOM 1624 N N . ARG A 1 223 ? 19.603 12.498 -27.789 1.00 95.06 223 ARG A N 1
ATOM 1625 C CA . ARG A 1 223 ? 18.912 11.522 -26.939 1.00 95.06 223 ARG A CA 1
ATOM 1626 C C . ARG A 1 223 ? 18.903 10.187 -27.645 1.00 95.06 223 ARG A C 1
ATOM 1628 O O . ARG A 1 223 ? 18.691 10.143 -28.844 1.00 95.06 223 ARG A O 1
ATOM 1635 N N . TYR A 1 224 ? 19.129 9.102 -26.930 1.00 95.44 224 TYR A N 1
ATOM 1636 C CA . TYR A 1 224 ? 19.048 7.773 -27.517 1.00 95.44 224 TYR A CA 1
ATOM 1637 C C . TYR A 1 224 ? 18.612 6.766 -26.478 1.00 95.44 224 TYR A C 1
ATOM 1639 O O . TYR A 1 224 ? 18.831 6.953 -25.285 1.00 95.44 224 TYR A O 1
ATOM 1647 N N . GLY A 1 225 ? 17.984 5.697 -26.921 1.00 94.62 225 GLY A N 1
ATOM 1648 C CA . GLY A 1 225 ? 17.414 4.725 -26.018 1.00 94.62 225 GLY A CA 1
ATOM 1649 C C . GLY A 1 225 ? 16.882 3.526 -26.758 1.00 94.62 225 GLY A C 1
ATOM 1650 O O . GLY A 1 225 ? 17.067 3.376 -27.967 1.00 94.62 225 GLY A O 1
ATOM 1651 N N . CYS A 1 226 ? 16.213 2.654 -26.023 1.00 92.12 226 CYS A N 1
ATOM 1652 C CA . CYS A 1 226 ? 15.447 1.595 -26.643 1.00 92.12 226 CYS A CA 1
ATOM 1653 C C . CYS A 1 226 ? 14.238 1.202 -25.806 1.00 92.12 226 CYS A C 1
ATOM 1655 O O . CYS A 1 226 ? 14.230 1.334 -24.581 1.00 92.12 226 CYS A O 1
ATOM 1657 N N . VAL A 1 227 ? 13.218 0.711 -26.504 1.00 91.12 227 VAL A N 1
ATOM 1658 C CA . VAL A 1 227 ? 12.001 0.168 -25.912 1.00 91.12 227 VAL A CA 1
ATOM 1659 C C . VAL A 1 227 ? 11.800 -1.251 -26.407 1.00 91.12 227 VAL A C 1
ATOM 1661 O O . VAL A 1 227 ? 11.780 -1.492 -27.616 1.00 91.12 227 VAL A O 1
ATOM 1664 N N . LEU A 1 228 ? 11.626 -2.191 -25.479 1.00 87.62 228 LEU A N 1
ATOM 1665 C CA . LEU A 1 228 ? 11.182 -3.539 -25.819 1.00 87.62 228 LEU A CA 1
ATOM 1666 C C . LEU A 1 228 ? 9.660 -3.571 -25.871 1.00 87.62 228 LEU A C 1
ATOM 1668 O O . LEU A 1 228 ? 8.992 -3.314 -24.870 1.00 87.62 228 LEU A O 1
ATOM 1672 N N . SER A 1 229 ? 9.127 -3.910 -27.039 1.00 82.50 229 SER A N 1
ATOM 1673 C CA . SER A 1 229 ? 7.723 -4.247 -27.215 1.00 82.50 229 SER A CA 1
ATOM 1674 C C . SER A 1 229 ? 7.598 -5.766 -27.287 1.00 82.50 229 SER A C 1
ATOM 1676 O O . SER A 1 229 ? 8.163 -6.404 -28.183 1.00 82.50 229 SER A O 1
ATOM 1678 N N . GLY A 1 230 ? 6.888 -6.348 -26.318 1.00 70.31 230 GLY A N 1
ATOM 1679 C CA . GLY A 1 230 ? 6.599 -7.779 -26.306 1.00 70.31 230 GLY A CA 1
ATOM 1680 C C . GLY A 1 230 ? 5.857 -8.188 -27.578 1.00 70.31 230 GLY A C 1
ATOM 1681 O O . GLY A 1 230 ? 4.876 -7.551 -27.975 1.00 70.31 230 GLY A O 1
ATOM 1682 N N . GLY A 1 231 ? 6.333 -9.246 -28.236 1.00 58.31 231 GLY A N 1
ATOM 1683 C CA . GLY A 1 231 ? 5.612 -9.835 -29.355 1.00 58.31 231 GLY A CA 1
ATOM 1684 C C . GLY A 1 231 ? 4.278 -10.380 -28.856 1.00 58.31 231 GLY A C 1
ATOM 1685 O O . GLY A 1 231 ? 4.238 -11.135 -27.888 1.00 58.31 231 GLY A O 1
ATOM 1686 N N . ARG A 1 232 ? 3.167 -10.013 -29.505 1.00 53.81 232 ARG A N 1
ATOM 1687 C CA . ARG A 1 232 ? 1.922 -10.768 -29.342 1.00 53.81 232 ARG A CA 1
ATOM 1688 C C . ARG A 1 232 ? 2.217 -12.198 -29.780 1.00 53.81 232 ARG A C 1
ATOM 1690 O O . ARG A 1 232 ? 2.309 -12.446 -30.981 1.00 53.81 232 ARG A O 1
ATOM 1697 N N . ASP A 1 233 ? 2.315 -13.125 -28.833 1.00 45.09 233 ASP A N 1
ATOM 1698 C CA . ASP A 1 233 ? 2.090 -14.531 -29.130 1.00 45.09 233 ASP A CA 1
ATOM 1699 C C . ASP A 1 233 ? 0.679 -14.628 -29.706 1.00 45.09 233 ASP A C 1
ATOM 1701 O O . ASP A 1 233 ? -0.334 -14.550 -29.004 1.00 45.09 233 ASP A O 1
ATOM 1705 N N . ALA A 1 234 ? 0.609 -14.701 -31.032 1.00 41.34 234 ALA A N 1
ATOM 1706 C CA . ALA A 1 234 ? -0.618 -14.957 -31.746 1.00 41.34 234 ALA A CA 1
ATOM 1707 C C . ALA A 1 234 ? -1.197 -16.261 -31.194 1.00 41.34 234 ALA A C 1
ATOM 1709 O O . ALA A 1 234 ? -0.612 -17.331 -31.357 1.00 41.34 234 ALA A O 1
ATOM 1710 N N . HIS A 1 235 ? -2.326 -16.131 -30.498 1.00 39.84 235 HIS A N 1
ATOM 1711 C CA . HIS A 1 235 ? -3.187 -17.186 -29.986 1.00 39.84 235 HIS A CA 1
ATOM 1712 C C . HIS A 1 235 ? -2.933 -18.565 -30.615 1.00 39.84 235 HIS A C 1
ATOM 1714 O O . HIS A 1 235 ? -3.516 -18.920 -31.643 1.00 39.84 235 HIS A O 1
ATOM 1720 N N . ARG A 1 236 ? -2.151 -19.410 -29.933 1.00 36.47 236 ARG A N 1
ATOM 1721 C CA . ARG A 1 236 ? -2.266 -20.860 -30.107 1.00 36.47 236 ARG A CA 1
ATOM 1722 C C . ARG A 1 236 ? -3.604 -21.269 -29.497 1.00 36.47 236 ARG A C 1
ATOM 1724 O O . ARG A 1 236 ? -3.704 -21.629 -28.328 1.00 36.47 236 ARG A O 1
ATOM 1731 N N . HIS A 1 237 ? -4.665 -21.171 -30.295 1.00 34.66 237 HIS A N 1
ATOM 1732 C CA . HIS A 1 237 ? -5.943 -21.796 -29.992 1.00 34.66 237 HIS A CA 1
ATOM 1733 C C . HIS A 1 237 ? -5.717 -23.305 -29.863 1.00 34.66 237 HIS A C 1
ATOM 1735 O O . HIS A 1 237 ? -5.748 -24.044 -30.848 1.00 34.66 237 HIS A O 1
ATOM 1741 N N . HIS A 1 238 ? -5.527 -23.785 -28.634 1.00 34.62 238 HIS A N 1
ATOM 1742 C CA . HIS A 1 238 ? -5.736 -25.188 -28.321 1.00 34.62 238 HIS A CA 1
ATOM 1743 C C . HIS A 1 238 ? -7.234 -25.461 -28.486 1.00 34.62 238 HIS A C 1
ATOM 1745 O O . HIS A 1 238 ? -8.049 -25.285 -27.582 1.00 34.62 238 HIS A O 1
ATOM 1751 N N . ARG A 1 239 ? -7.619 -25.831 -29.710 1.00 36.00 239 ARG A N 1
ATOM 1752 C CA . ARG A 1 239 ? -8.962 -26.284 -30.052 1.00 36.00 239 ARG A CA 1
ATOM 1753 C C . ARG A 1 239 ? -9.175 -27.622 -29.344 1.00 36.00 239 ARG A C 1
ATOM 1755 O O . ARG A 1 239 ? -8.861 -28.679 -29.885 1.00 36.00 239 ARG A O 1
ATOM 1762 N N . VAL A 1 240 ? -9.675 -27.572 -28.110 1.00 37.66 240 VAL A N 1
ATOM 1763 C CA . VAL A 1 240 ? -10.161 -28.745 -27.380 1.00 37.66 240 VAL A CA 1
ATOM 1764 C C . VAL A 1 240 ? -11.277 -29.357 -28.224 1.00 37.66 240 VAL A C 1
ATOM 1766 O O . VAL A 1 240 ? -12.388 -28.827 -28.303 1.00 37.66 240 VAL A O 1
ATOM 1769 N N . ARG A 1 241 ? -10.970 -30.457 -28.920 1.00 37.81 241 ARG A N 1
ATOM 1770 C CA . ARG A 1 241 ? -11.964 -31.284 -29.607 1.00 37.81 241 ARG A CA 1
ATOM 1771 C C . ARG A 1 241 ? -12.911 -31.842 -28.543 1.00 37.81 241 ARG A C 1
ATOM 1773 O O . ARG A 1 241 ? -12.619 -32.858 -27.920 1.00 37.81 241 ARG A O 1
ATOM 1780 N N . ARG A 1 242 ? -14.054 -31.182 -28.337 1.00 37.19 242 ARG A N 1
ATOM 1781 C CA . ARG A 1 242 ? -15.189 -31.753 -27.603 1.00 37.19 242 ARG A CA 1
ATOM 1782 C C . ARG A 1 242 ? -15.640 -33.014 -28.345 1.00 37.19 242 ARG A C 1
ATOM 1784 O O . ARG A 1 242 ? -16.277 -32.920 -29.393 1.00 37.19 242 ARG A O 1
ATOM 1791 N N . ARG A 1 243 ? -15.291 -34.194 -27.823 1.00 37.34 243 ARG A N 1
ATOM 1792 C CA . ARG A 1 243 ? -15.930 -35.456 -28.214 1.00 37.34 243 ARG A CA 1
ATOM 1793 C C . ARG A 1 243 ? -17.406 -35.366 -27.812 1.00 37.34 243 ARG A C 1
ATOM 1795 O O . ARG A 1 243 ? -17.715 -35.186 -26.638 1.00 37.34 243 ARG A O 1
ATOM 1802 N N . ARG A 1 244 ? -18.305 -35.434 -28.797 1.00 34.66 244 ARG A N 1
ATOM 1803 C CA . ARG A 1 244 ? -19.745 -35.622 -28.573 1.00 34.66 244 ARG A CA 1
ATOM 1804 C C . ARG A 1 244 ? -19.974 -37.039 -28.023 1.00 34.66 244 ARG A C 1
ATOM 1806 O O . ARG A 1 244 ? -19.359 -37.963 -28.554 1.00 34.66 244 ARG A O 1
ATOM 1813 N N . PRO A 1 245 ? -20.839 -37.240 -27.018 1.00 36.41 245 PRO A N 1
ATOM 1814 C CA . PRO A 1 245 ? -21.252 -38.578 -26.624 1.00 36.41 245 PRO A CA 1
ATOM 1815 C C . PRO A 1 245 ? -22.231 -39.158 -27.657 1.00 36.41 245 PRO A C 1
ATOM 1817 O O . PRO A 1 245 ? -23.136 -38.471 -28.136 1.00 36.41 245 PRO A O 1
ATOM 1820 N N . HIS A 1 246 ? -22.003 -40.424 -28.007 1.00 33.50 246 HIS A N 1
ATOM 1821 C CA . HIS A 1 246 ? -22.840 -41.240 -28.884 1.00 33.50 246 HIS A CA 1
ATOM 1822 C C . HIS A 1 246 ? -24.262 -41.364 -28.320 1.00 33.50 246 HIS A C 1
ATOM 1824 O O . HIS A 1 246 ? -24.453 -41.713 -27.156 1.00 33.50 246 HIS A O 1
ATOM 1830 N N . ARG A 1 247 ? -25.256 -41.110 -29.171 1.00 32.75 247 ARG A N 1
ATOM 1831 C CA . ARG A 1 247 ? -26.672 -41.413 -28.948 1.00 32.75 247 ARG A CA 1
ATOM 1832 C C . ARG A 1 247 ? -26.954 -42.750 -29.653 1.00 32.75 247 ARG A C 1
ATOM 1834 O O . ARG A 1 247 ? -26.623 -42.822 -30.835 1.00 32.75 247 ARG A O 1
ATOM 1841 N N . PRO A 1 248 ? -27.483 -43.794 -28.991 1.00 37.78 248 PRO A N 1
ATOM 1842 C CA . PRO A 1 248 ? -27.908 -45.000 -29.688 1.00 37.78 248 PRO A CA 1
ATOM 1843 C C . PRO A 1 248 ? -29.362 -44.859 -30.154 1.00 37.78 248 PRO A C 1
ATOM 1845 O O . PRO A 1 248 ? -30.225 -44.372 -29.415 1.00 37.78 248 PRO A O 1
ATOM 1848 N N . ASP A 1 249 ? -29.595 -45.262 -31.399 1.00 34.12 249 ASP A N 1
ATOM 1849 C CA . ASP A 1 249 ? -30.880 -45.238 -32.089 1.00 34.12 249 ASP A CA 1
ATOM 1850 C C . ASP A 1 249 ? -31.888 -46.230 -31.484 1.00 34.12 249 ASP A C 1
ATOM 1852 O O . ASP A 1 249 ? -31.542 -47.327 -31.046 1.00 34.12 249 ASP A O 1
ATOM 1856 N N . ARG A 1 250 ? -33.164 -45.825 -31.473 1.00 35.25 250 ARG A N 1
ATOM 1857 C CA . ARG A 1 250 ? -34.332 -46.648 -31.130 1.00 35.25 250 ARG A CA 1
ATOM 1858 C C . ARG A 1 250 ? -35.173 -46.888 -32.383 1.00 35.25 250 ARG A C 1
ATOM 1860 O O . ARG A 1 250 ? -35.728 -45.929 -32.896 1.00 35.25 250 ARG A O 1
ATOM 1867 N N . HIS A 1 251 ? -35.343 -48.152 -32.760 1.00 34.72 251 HIS A N 1
ATOM 1868 C CA . HIS A 1 251 ? -36.473 -48.779 -33.476 1.00 34.72 251 HIS A CA 1
ATOM 1869 C C . HIS A 1 251 ? -36.229 -50.301 -33.366 1.00 34.72 251 HIS A C 1
ATOM 1871 O O . HIS A 1 251 ? -35.085 -50.703 -33.518 1.00 34.72 251 HIS A O 1
ATOM 1877 N N . GLN A 1 252 ? -37.138 -51.246 -33.125 1.00 34.97 252 GLN A N 1
ATOM 1878 C CA . GLN A 1 252 ? -38.544 -51.375 -32.713 1.00 34.97 252 GLN A CA 1
ATOM 1879 C C . GLN A 1 252 ? -38.729 -52.893 -32.337 1.00 34.97 252 GLN A C 1
ATOM 1881 O O . GLN A 1 252 ? -37.755 -53.639 -32.424 1.00 34.97 252 GLN A O 1
ATOM 1886 N N . PRO A 1 253 ? -39.901 -53.362 -31.854 1.00 49.66 253 PRO A N 1
ATOM 1887 C CA . PRO A 1 253 ? -40.044 -54.507 -30.939 1.00 49.66 253 PRO A CA 1
ATOM 1888 C C . PRO A 1 253 ? -40.509 -55.818 -31.602 1.00 49.66 253 PRO A C 1
ATOM 1890 O O . PRO A 1 253 ? -41.107 -55.774 -32.669 1.00 49.66 253 PRO A O 1
ATOM 1893 N N . ALA A 1 254 ? -40.343 -56.950 -30.903 1.00 31.14 254 ALA A N 1
ATOM 1894 C CA . ALA A 1 254 ? -41.326 -58.042 -30.758 1.00 31.14 254 ALA A CA 1
ATOM 1895 C C . ALA A 1 254 ? -40.694 -59.246 -30.030 1.00 31.14 254 ALA A C 1
ATOM 1897 O O . ALA A 1 254 ? -39.547 -59.584 -30.302 1.00 31.14 254 ALA A O 1
ATOM 1898 N N . GLY A 1 255 ? -41.473 -59.926 -29.179 1.00 30.42 255 GLY A N 1
ATOM 1899 C CA . GLY A 1 255 ? -41.270 -61.353 -28.902 1.00 30.42 255 GLY A CA 1
ATOM 1900 C C . GLY A 1 255 ? -40.952 -61.747 -27.458 1.00 30.42 255 GLY A C 1
ATOM 1901 O O . GLY A 1 255 ? -39.818 -61.635 -27.017 1.00 30.42 255 GLY A O 1
ATOM 1902 N N . GLU A 1 256 ? -41.971 -62.310 -26.803 1.00 30.39 256 GLU A N 1
ATOM 1903 C CA . GLU A 1 256 ? -41.885 -63.455 -25.876 1.00 30.39 256 GLU A CA 1
ATOM 1904 C C . GLU A 1 256 ? -41.482 -63.234 -24.396 1.00 30.39 256 GLU A C 1
ATOM 1906 O O . GLU A 1 256 ? -40.330 -63.107 -23.997 1.00 30.39 256 GLU A O 1
ATOM 1911 N N . HIS A 1 257 ? -42.514 -63.302 -23.546 1.00 32.06 257 HIS A N 1
ATOM 1912 C CA . HIS A 1 257 ? -42.489 -63.877 -22.190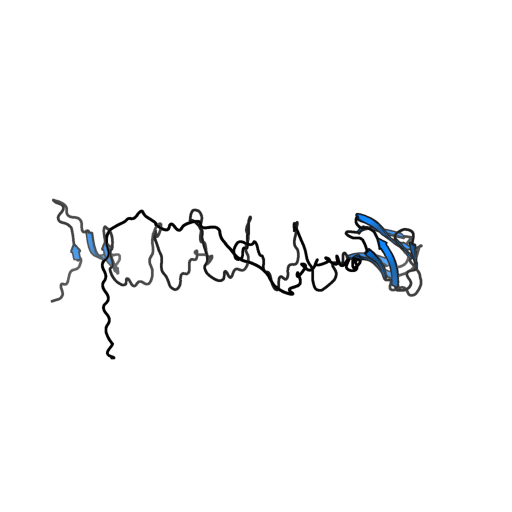 1.00 32.06 257 HIS A CA 1
ATOM 1913 C C . HIS A 1 257 ? -42.584 -65.425 -22.287 1.00 32.06 257 HIS A C 1
ATOM 1915 O O . HIS A 1 257 ? -43.053 -65.876 -23.332 1.00 32.06 257 HIS A O 1
ATOM 1921 N N . PRO A 1 258 ? -42.298 -66.253 -21.242 1.00 49.25 258 PRO A N 1
ATOM 1922 C CA . PRO A 1 258 ? -42.385 -65.939 -19.805 1.00 49.25 258 PRO A CA 1
ATOM 1923 C C . PRO A 1 258 ? -41.331 -66.602 -18.867 1.00 49.25 258 PRO A C 1
ATOM 1925 O O . PRO A 1 258 ? -40.507 -67.416 -19.260 1.00 49.25 258 PRO A O 1
ATOM 1928 N N . ALA A 1 259 ? -41.512 -66.312 -17.569 1.00 31.58 259 ALA A N 1
ATOM 1929 C CA . ALA A 1 259 ? -41.238 -67.155 -16.392 1.00 31.58 259 ALA A CA 1
ATOM 1930 C C . ALA A 1 259 ? -39.875 -67.033 -15.674 1.00 31.58 259 ALA A C 1
ATOM 1932 O O . ALA A 1 259 ? -38.822 -67.379 -16.187 1.00 31.58 259 ALA A O 1
ATOM 1933 N N . GLY A 1 260 ? -39.940 -66.642 -14.392 1.00 31.23 260 GLY A N 1
ATOM 1934 C CA . GLY A 1 260 ? -38.820 -66.749 -13.451 1.00 31.23 260 GLY A CA 1
ATOM 1935 C C . GLY A 1 260 ? -39.036 -65.974 -12.149 1.00 31.23 260 GLY A C 1
ATOM 1936 O O . GLY A 1 260 ? -38.602 -64.841 -12.013 1.00 31.23 260 GLY A O 1
ATOM 1937 N N . ARG A 1 261 ? -39.754 -66.585 -11.201 1.00 33.31 261 ARG A N 1
ATOM 1938 C CA . ARG A 1 261 ? -40.104 -66.088 -9.853 1.00 33.31 261 ARG A CA 1
ATOM 1939 C C . ARG A 1 261 ? -38.883 -65.700 -8.999 1.00 33.31 261 ARG A C 1
ATOM 1941 O O . ARG A 1 261 ? -37.891 -66.416 -9.014 1.00 33.31 261 ARG A O 1
ATOM 1948 N N . GLY A 1 262 ? -39.030 -64.704 -8.111 1.00 31.70 262 GLY A N 1
ATOM 1949 C CA . GLY A 1 262 ? -37.998 -64.426 -7.097 1.00 31.70 262 GLY A CA 1
ATOM 1950 C C . GLY A 1 262 ? -38.261 -63.327 -6.054 1.00 31.70 262 GLY A C 1
ATOM 1951 O O . GLY A 1 262 ? -37.454 -62.427 -5.931 1.00 31.70 262 GLY A O 1
ATOM 1952 N N . ARG A 1 263 ? -39.376 -63.421 -5.315 1.00 36.22 263 ARG A N 1
ATOM 1953 C CA . ARG A 1 263 ? -39.613 -62.983 -3.911 1.00 36.22 263 ARG A CA 1
ATOM 1954 C C . ARG A 1 263 ? -39.165 -61.593 -3.386 1.00 36.22 263 ARG A C 1
ATOM 1956 O O . ARG A 1 263 ? -37.999 -61.250 -3.278 1.00 36.22 263 ARG A O 1
ATOM 1963 N N . ARG A 1 264 ? -40.185 -60.911 -2.845 1.00 34.62 264 ARG A N 1
ATOM 1964 C CA . ARG A 1 264 ? -40.180 -59.872 -1.798 1.00 34.62 264 ARG A CA 1
ATOM 1965 C C . ARG A 1 264 ? -39.325 -60.242 -0.573 1.00 34.62 264 ARG A C 1
ATOM 1967 O O . ARG A 1 264 ? -39.440 -61.370 -0.104 1.00 34.62 264 ARG A O 1
ATOM 1974 N N . GLN A 1 265 ? -38.709 -59.239 0.060 1.00 34.22 265 GLN A N 1
ATOM 1975 C CA . GLN A 1 265 ? -38.919 -58.951 1.488 1.00 34.22 265 GLN A CA 1
ATOM 1976 C C . GLN A 1 265 ? -38.460 -57.527 1.843 1.00 34.22 265 GLN A C 1
ATOM 1978 O O . GLN A 1 265 ? -37.300 -57.166 1.686 1.00 34.22 265 GLN A O 1
ATOM 1983 N N . ALA A 1 266 ? -39.412 -56.732 2.324 1.00 33.31 266 ALA A N 1
ATOM 1984 C CA . ALA A 1 266 ? -39.174 -55.603 3.209 1.00 33.31 266 ALA A CA 1
ATOM 1985 C C . ALA A 1 266 ? -39.233 -56.129 4.651 1.00 33.31 266 ALA A C 1
ATOM 1987 O O . ALA A 1 266 ? -40.101 -56.956 4.926 1.00 33.31 266 ALA A O 1
ATOM 1988 N N . ASN A 1 267 ? -38.374 -55.654 5.556 1.00 38.94 267 ASN A N 1
ATOM 1989 C CA . ASN A 1 267 ? -38.810 -54.845 6.701 1.00 38.94 267 ASN A CA 1
ATOM 1990 C C . ASN A 1 267 ? -37.603 -54.287 7.503 1.00 38.94 267 ASN A C 1
ATOM 1992 O O . ASN A 1 267 ? -36.527 -54.883 7.466 1.00 38.94 267 ASN A O 1
ATOM 1996 N N . PRO A 1 268 ? -37.793 -53.159 8.216 1.00 54.91 268 PRO A N 1
ATOM 1997 C CA . PRO A 1 268 ? -36.832 -52.433 9.037 1.00 54.91 268 PRO A CA 1
ATOM 1998 C C . PRO A 1 268 ? -36.887 -52.893 10.503 1.00 54.91 268 PRO A C 1
ATOM 2000 O O . PRO A 1 268 ? -37.869 -53.508 10.900 1.00 54.91 268 PRO A O 1
ATOM 2003 N N . ASP A 1 269 ? -35.892 -52.536 11.323 1.00 33.62 269 ASP A N 1
ATOM 2004 C CA . ASP A 1 269 ? -36.128 -52.193 12.735 1.00 33.62 269 ASP A CA 1
ATOM 2005 C C . ASP A 1 269 ? -34.883 -51.678 13.477 1.00 33.62 269 ASP A C 1
ATOM 2007 O O . ASP A 1 269 ? -33.749 -51.963 13.091 1.00 33.62 269 ASP A O 1
ATOM 2011 N N . ARG A 1 270 ? -35.182 -51.005 14.607 1.00 35.06 270 ARG A N 1
ATOM 2012 C CA . ARG A 1 270 ? -34.358 -50.327 15.643 1.00 35.06 270 ARG A CA 1
ATOM 2013 C C . ARG A 1 270 ? -34.253 -48.808 15.429 1.00 35.06 270 ARG A C 1
ATOM 2015 O O . ARG A 1 270 ? -33.410 -48.353 14.669 1.00 35.06 270 ARG A O 1
ATOM 2022 N N . ARG A 1 271 ? -35.138 -47.940 15.965 1.00 38.16 271 ARG A N 1
ATOM 2023 C CA . ARG A 1 271 ? -35.729 -47.786 17.333 1.00 38.16 271 ARG A CA 1
ATOM 2024 C C . ARG A 1 271 ? -34.653 -47.821 18.438 1.00 38.16 271 ARG A C 1
ATOM 2026 O O . ARG A 1 271 ? -33.894 -48.777 18.472 1.00 38.16 271 ARG A O 1
ATOM 2033 N N . GLY A 1 272 ? -34.553 -46.868 19.372 1.00 29.73 272 GLY A N 1
ATOM 2034 C CA . GLY A 1 272 ? -35.441 -45.751 19.723 1.00 29.73 272 GLY A CA 1
ATOM 2035 C C . GLY A 1 272 ? -34.797 -44.739 20.699 1.00 29.73 272 GLY A C 1
ATOM 2036 O O . GLY A 1 272 ? -33.682 -44.959 21.162 1.00 29.73 272 GLY A O 1
ATOM 2037 N N . GLY A 1 273 ? -35.514 -43.626 20.942 1.00 30.11 273 GLY A N 1
ATOM 2038 C CA . GLY A 1 273 ? -35.231 -42.562 21.939 1.00 30.11 273 GLY A CA 1
ATOM 2039 C C . GLY A 1 273 ? -35.567 -42.987 23.385 1.00 30.11 273 GLY A C 1
ATOM 2040 O O . GLY A 1 273 ? -35.385 -44.175 23.651 1.00 30.11 273 GLY A O 1
ATOM 2041 N N . PRO A 1 274 ? -36.124 -42.141 24.301 1.00 47.41 274 PRO A N 1
ATOM 2042 C CA . PRO A 1 274 ? -36.707 -40.784 24.137 1.00 47.41 274 PRO A CA 1
ATOM 2043 C C . PRO A 1 274 ? -36.504 -39.781 25.328 1.00 47.41 274 PRO A C 1
ATOM 2045 O O . PRO A 1 274 ? -35.859 -40.105 26.320 1.00 47.41 274 PRO A O 1
ATOM 2048 N N . GLY A 1 275 ? -37.140 -38.595 25.233 1.00 31.42 275 GLY A N 1
ATOM 2049 C CA . GLY A 1 275 ? -37.615 -37.743 26.353 1.00 31.42 275 GLY A CA 1
ATOM 2050 C C . GLY A 1 275 ? -36.967 -36.346 26.427 1.00 31.42 275 GLY A C 1
ATOM 2051 O O . GLY A 1 275 ? -35.749 -36.251 26.414 1.00 31.42 275 GLY A O 1
ATOM 2052 N N . ASP A 1 276 ? -37.645 -35.196 26.493 1.00 36.12 276 ASP A N 1
ATOM 2053 C CA . ASP A 1 276 ? -39.070 -34.852 26.545 1.00 36.12 276 ASP A CA 1
ATOM 2054 C C . ASP A 1 276 ? -39.286 -33.402 26.060 1.00 36.12 276 ASP A C 1
ATOM 2056 O O . ASP A 1 276 ? -38.381 -32.566 26.071 1.00 36.12 276 ASP A O 1
ATOM 2060 N N . ALA A 1 277 ? -40.512 -33.117 25.620 1.00 38.78 277 ALA A N 1
ATOM 2061 C CA . ALA A 1 277 ? -40.977 -31.859 25.046 1.00 38.78 277 ALA A CA 1
ATOM 2062 C C . ALA A 1 277 ? -41.868 -31.069 26.019 1.00 38.78 277 ALA A C 1
ATOM 2064 O O . ALA A 1 277 ? -42.710 -31.677 26.663 1.00 38.78 277 ALA A O 1
ATOM 2065 N N . VAL A 1 278 ? -41.804 -29.729 25.999 1.00 36.56 278 VAL A N 1
ATOM 2066 C CA . VAL A 1 278 ? -42.902 -28.786 26.345 1.00 36.56 278 VAL A CA 1
ATOM 2067 C C . VAL A 1 278 ? -42.569 -27.469 25.610 1.00 36.56 278 VAL A C 1
ATOM 2069 O O . VAL A 1 278 ? -41.511 -26.905 25.843 1.00 36.56 278 VAL A O 1
ATOM 2072 N N . CYS A 1 279 ? -43.233 -26.967 24.561 1.00 31.86 279 CYS A N 1
ATOM 2073 C CA . CYS A 1 279 ? -44.637 -26.652 24.271 1.00 31.86 279 CYS A CA 1
ATOM 2074 C C . CYS A 1 279 ? -45.250 -25.522 25.124 1.00 31.86 279 CYS A C 1
ATOM 2076 O O . CYS A 1 279 ? -45.926 -25.789 26.107 1.00 31.86 279 CYS A O 1
ATOM 2078 N N . ALA A 1 280 ? -45.137 -24.264 24.668 1.00 34.00 280 ALA A N 1
ATOM 2079 C CA . ALA A 1 280 ? -46.150 -23.234 24.934 1.00 34.00 280 ALA A CA 1
ATOM 2080 C C . ALA A 1 280 ? -46.152 -22.127 23.860 1.00 34.00 280 ALA A C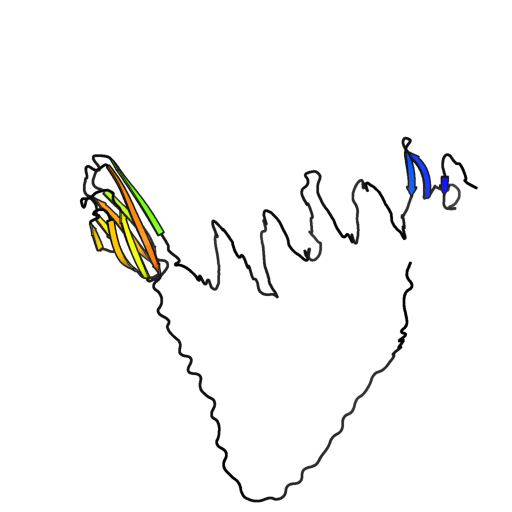 1
ATOM 2082 O O . ALA A 1 280 ? -45.307 -21.236 23.826 1.00 34.00 280 ALA A O 1
ATOM 2083 N N . ARG A 1 281 ? -47.168 -22.173 22.990 1.00 39.72 281 ARG A N 1
ATOM 2084 C CA . ARG A 1 281 ? -47.699 -21.021 22.245 1.00 39.72 281 ARG A CA 1
ATOM 2085 C C . ARG A 1 281 ? -48.495 -20.133 23.208 1.00 39.72 281 ARG A C 1
ATOM 2087 O O . ARG A 1 281 ? -49.360 -20.659 23.903 1.00 39.72 281 ARG A O 1
ATOM 2094 N N . ARG A 1 282 ? -48.400 -18.804 23.080 1.00 36.09 282 ARG A N 1
ATOM 2095 C CA . ARG A 1 282 ? -49.587 -17.929 23.170 1.00 36.09 282 ARG A CA 1
ATOM 2096 C C . ARG A 1 282 ? -49.379 -16.586 22.465 1.00 36.09 282 ARG A C 1
ATOM 2098 O O . ARG A 1 282 ? -48.433 -15.858 22.726 1.00 36.09 282 ARG A O 1
ATOM 2105 N N . ARG A 1 283 ? -50.306 -16.296 21.549 1.00 40.72 283 ARG A N 1
ATOM 2106 C CA . ARG A 1 283 ? -50.579 -14.993 20.927 1.00 40.72 283 ARG A CA 1
ATOM 2107 C C . ARG A 1 283 ? -51.424 -14.151 21.895 1.00 40.72 283 ARG A C 1
ATOM 2109 O O . ARG A 1 283 ? -52.327 -14.728 22.492 1.00 40.72 283 ARG A O 1
ATOM 2116 N N . HIS A 1 284 ? -51.221 -12.830 21.961 1.00 35.06 284 HIS A N 1
ATOM 2117 C CA . HIS A 1 284 ? -52.204 -11.802 21.551 1.00 35.06 284 HIS A CA 1
ATOM 2118 C C . HIS A 1 284 ? -51.875 -10.371 22.038 1.00 35.06 284 HIS A C 1
ATOM 2120 O O . HIS A 1 284 ? -51.679 -10.144 23.220 1.00 35.06 284 HIS A O 1
ATOM 2126 N N . ARG A 1 285 ? -52.008 -9.441 21.073 1.00 34.72 285 ARG A N 1
ATOM 2127 C CA . ARG A 1 285 ? -52.622 -8.090 21.114 1.00 34.72 285 ARG A CA 1
ATOM 2128 C C . ARG A 1 285 ? -51.936 -6.900 21.817 1.00 34.72 285 ARG A C 1
ATOM 2130 O O . ARG A 1 285 ? -51.938 -6.789 23.028 1.00 34.72 285 ARG A O 1
ATOM 2137 N N . ALA A 1 286 ? -51.578 -5.952 20.941 1.00 37.88 286 ALA A N 1
ATOM 2138 C CA . ALA A 1 286 ? -52.103 -4.581 20.806 1.00 37.88 286 ALA A CA 1
ATOM 2139 C C . ALA A 1 286 ? -51.822 -3.524 21.894 1.00 37.88 286 ALA A C 1
ATOM 2141 O O . ALA A 1 286 ? -52.087 -3.706 23.074 1.00 37.88 286 ALA A O 1
ATOM 2142 N N . ALA A 1 287 ? -51.358 -2.376 21.390 1.00 42.38 287 ALA A N 1
ATOM 2143 C CA . ALA A 1 287 ? -51.127 -1.102 22.063 1.00 42.38 287 ALA A CA 1
ATOM 2144 C C . ALA A 1 287 ? -52.390 -0.489 22.700 1.00 42.38 287 ALA A C 1
ATOM 2146 O O . ALA A 1 287 ? -53.515 -0.861 22.357 1.00 42.38 287 ALA A O 1
ATOM 2147 N N . PRO A 1 288 ? -52.193 0.575 23.494 1.00 52.84 288 PRO A N 1
ATOM 2148 C CA . PRO A 1 288 ? -52.758 1.851 23.068 1.00 52.84 288 PRO A CA 1
ATOM 2149 C C . PRO A 1 288 ? -51.758 3.014 23.119 1.00 52.84 288 PRO A C 1
ATOM 2151 O O . PRO A 1 288 ? -50.749 2.988 23.817 1.00 52.84 288 PRO A O 1
ATOM 2154 N N . ALA A 1 289 ? -52.093 4.034 22.335 1.00 43.12 289 ALA A N 1
ATOM 2155 C CA . ALA A 1 289 ? -51.450 5.334 22.275 1.00 43.12 289 ALA A CA 1
ATOM 2156 C C . ALA A 1 289 ? -51.686 6.170 23.545 1.00 43.12 289 ALA A C 1
ATOM 2158 O O . ALA A 1 289 ? -52.814 6.224 24.040 1.00 43.12 289 ALA A O 1
ATOM 2159 N N . ARG A 1 290 ? -50.649 6.887 23.983 1.00 49.03 290 ARG A N 1
ATOM 2160 C CA . ARG A 1 290 ? -50.609 8.343 24.200 1.00 49.03 290 ARG A CA 1
ATOM 2161 C C . ARG A 1 290 ? -49.164 8.778 24.406 1.00 49.03 290 ARG A C 1
ATOM 2163 O O . ARG A 1 290 ? -48.435 8.031 25.090 1.00 49.03 290 ARG A O 1
#

Organism: NCBI:txid1903179

Secondary structure (DSSP, 8-state):
-----S-EEEE---SSSPPEEEEEEEETTEEEEEESS----SS----S----SS----S----S------TTS------TTSTT----S----S----S----EETTEE----TT---S---S---S-----SS---EEEEEEEEE-SEE--EEEEEEEE-SSSEEEEEEEE-S-SS--EEEEETTEEEEEBSEEEEEEEE-TT-EEEEEEEE-SEE--EEEEEEEEEEEP-----------PPPPPPP-----------------------------------------

pLDDT: mean 75.09, std 21.17, range [29.73, 97.0]

Sequence (290 aa):
MPVLADSFQVALPDGTNPKPVFSVTRINGQPAVGVDGSLIADGTIVGRRVIALDSIDAGQINSRGLTIRDQAGSVVVDMTGMGAGYIKGRLTVGQIDTESLRITRNGAVVVDANGLDATYIRNLMVDTLQIRGEAVSKNDTRSITVNGWTNAFNYSFQFSCSDSGTLLAFADSPFADPVATLYGRNRSVPVNGSAVLVLNVNAGEVVTVGVSSPAIQKSGVIRYGCVLSGGRDAHRHHRVRRRRPHRPDRHQPAGEHPAGRGRRQANPDRRGGPGDAVCARRRHRAAPAR